Protein AF-A0A0T1XHP9-F1 (afdb_monomer_lite)

Radius of gyration: 28.62 Å; chains: 1; bounding box: 77×64×68 Å

pLDDT: mean 76.21, std 18.36, range [42.06, 98.25]

Structure (mmCIF, N/CA/C/O backbone):
data_AF-A0A0T1XHP9-F1
#
_entry.id   AF-A0A0T1XHP9-F1
#
loop_
_atom_site.group_PDB
_atom_site.id
_atom_site.type_symbol
_atom_site.label_atom_id
_atom_site.label_alt_id
_atom_site.label_comp_id
_atom_site.label_asym_id
_atom_site.label_entity_id
_atom_site.label_seq_id
_atom_site.pdbx_PDB_ins_code
_atom_site.Cartn_x
_atom_site.Cartn_y
_atom_site.Cartn_z
_atom_site.occupancy
_atom_site.B_iso_or_equiv
_atom_site.auth_seq_id
_atom_site.auth_comp_id
_atom_site.auth_asym_id
_atom_site.auth_atom_id
_atom_site.pdbx_PDB_model_num
ATOM 1 N N . MET A 1 1 ? 24.429 -20.776 4.804 1.00 56.28 1 MET A N 1
ATOM 2 C CA . MET A 1 1 ? 24.849 -21.127 6.187 1.00 56.28 1 MET A CA 1
ATOM 3 C C . MET A 1 1 ? 25.868 -20.168 6.824 1.00 56.28 1 MET A C 1
ATOM 5 O O . MET A 1 1 ? 25.849 -20.049 8.040 1.00 56.28 1 MET A O 1
ATOM 9 N N . ARG A 1 2 ? 26.731 -19.456 6.075 1.00 61.56 2 ARG A N 1
ATOM 10 C CA . ARG A 1 2 ? 27.736 -18.538 6.668 1.00 61.56 2 ARG A CA 1
ATOM 11 C C . ARG A 1 2 ? 27.140 -17.279 7.327 1.00 61.56 2 ARG A C 1
ATOM 13 O O . ARG A 1 2 ? 27.641 -16.852 8.357 1.00 61.56 2 ARG A O 1
ATOM 20 N N . HIS A 1 3 ? 26.020 -16.767 6.814 1.00 61.28 3 HIS A N 1
ATOM 21 C CA . HIS A 1 3 ? 25.326 -15.608 7.394 1.00 61.28 3 HIS A CA 1
ATOM 22 C C . HIS A 1 3 ? 24.783 -15.863 8.810 1.00 61.28 3 HIS A C 1
ATOM 24 O O . HIS A 1 3 ? 24.929 -15.013 9.677 1.00 61.28 3 HIS A O 1
ATOM 30 N N . ALA A 1 4 ? 24.219 -17.046 9.083 1.00 65.19 4 ALA A N 1
ATOM 31 C CA . ALA A 1 4 ? 23.605 -17.338 10.383 1.00 65.19 4 ALA A CA 1
ATOM 32 C C . ALA A 1 4 ? 24.609 -17.258 11.550 1.00 65.19 4 ALA A C 1
ATOM 34 O O . ALA A 1 4 ? 24.270 -16.771 12.622 1.00 65.19 4 ALA A O 1
ATOM 35 N N . ARG A 1 5 ? 25.862 -17.672 11.318 1.00 77.69 5 ARG A N 1
ATOM 36 C CA . ARG A 1 5 ? 26.930 -17.648 12.332 1.00 77.69 5 ARG A CA 1
ATOM 37 C C . ARG A 1 5 ? 27.449 -16.242 12.635 1.00 77.69 5 ARG A C 1
ATOM 39 O O . ARG A 1 5 ? 27.854 -15.973 13.762 1.00 77.69 5 ARG A O 1
ATOM 46 N N . PHE A 1 6 ? 27.424 -15.353 11.644 1.00 79.19 6 PHE A N 1
ATOM 47 C CA . PHE A 1 6 ? 27.842 -13.964 11.819 1.00 79.19 6 PHE A CA 1
ATOM 48 C C . PHE A 1 6 ? 26.888 -13.224 12.766 1.00 79.19 6 PHE A C 1
ATOM 50 O O . PHE A 1 6 ? 27.321 -12.594 13.726 1.00 79.19 6 PHE A O 1
ATOM 57 N N . TRP A 1 7 ? 25.581 -13.400 12.573 1.00 79.69 7 TRP A N 1
ATOM 58 C CA . TRP A 1 7 ? 24.567 -12.736 13.393 1.00 79.69 7 TRP A CA 1
ATOM 59 C C . TRP A 1 7 ? 24.532 -13.233 14.837 1.00 79.69 7 TRP A C 1
ATOM 61 O O . TRP A 1 7 ? 24.416 -12.416 15.746 1.00 79.69 7 TRP A O 1
ATOM 71 N N . THR A 1 8 ? 24.732 -14.535 15.072 1.00 83.06 8 THR A N 1
ATOM 72 C CA . THR A 1 8 ? 24.831 -15.067 16.442 1.00 83.06 8 THR A CA 1
ATOM 73 C C . THR A 1 8 ? 26.016 -14.482 17.211 1.00 83.06 8 THR A C 1
ATOM 75 O O . THR A 1 8 ? 25.905 -14.228 18.410 1.00 83.06 8 THR A O 1
ATOM 78 N N . ALA A 1 9 ? 27.138 -14.227 16.528 1.00 85.81 9 ALA A N 1
ATOM 79 C CA . ALA A 1 9 ? 28.302 -13.600 17.146 1.00 85.81 9 ALA A CA 1
ATOM 80 C C . ALA A 1 9 ? 28.002 -12.143 17.534 1.00 85.81 9 ALA A C 1
ATOM 82 O O . ALA A 1 9 ? 28.262 -11.753 18.668 1.00 85.81 9 ALA A O 1
ATOM 83 N N . VAL A 1 10 ? 27.362 -11.376 16.645 1.00 86.50 10 VAL A N 1
ATOM 84 C CA . VAL A 1 10 ? 26.976 -9.979 16.911 1.00 86.50 10 VAL A CA 1
ATOM 85 C C . VAL A 1 10 ? 26.008 -9.877 18.095 1.00 86.50 10 VAL A C 1
ATOM 87 O O . VAL A 1 10 ? 26.209 -9.049 18.984 1.00 86.50 10 VAL A O 1
ATOM 90 N N . THR A 1 11 ? 24.999 -10.752 18.172 1.00 83.94 11 THR A N 1
ATOM 91 C CA . THR A 1 11 ? 24.054 -10.758 19.301 1.00 83.94 11 THR A CA 1
ATOM 92 C C . THR A 1 11 ? 24.725 -11.113 20.627 1.00 83.94 11 THR A C 1
ATOM 94 O O . THR A 1 11 ? 24.415 -10.503 21.648 1.00 83.94 11 THR A O 1
ATOM 97 N N . LEU A 1 12 ? 25.675 -12.057 20.622 1.00 87.69 12 LEU A N 1
ATOM 98 C CA . LEU A 1 12 ? 26.425 -12.434 21.824 1.00 87.69 12 LEU A CA 1
ATOM 99 C C . LEU A 1 12 ? 27.378 -11.321 22.275 1.00 87.69 12 LEU A C 1
ATOM 101 O O . LEU A 1 12 ? 27.483 -11.068 23.472 1.00 87.69 12 LEU A O 1
ATOM 105 N N . SER A 1 13 ? 28.021 -10.611 21.343 1.00 85.06 13 SER A N 1
ATOM 106 C CA . SER A 1 13 ? 28.864 -9.453 21.661 1.00 85.06 13 SER A CA 1
ATOM 107 C C . SER A 1 13 ? 28.064 -8.308 22.283 1.00 85.06 13 SER A C 1
ATOM 109 O O . SER A 1 13 ? 28.512 -7.722 23.267 1.00 85.06 13 SER A O 1
ATOM 111 N N . LEU A 1 14 ? 26.863 -8.020 21.769 1.00 79.31 14 LEU A N 1
ATOM 112 C CA . LEU A 1 14 ? 25.971 -7.005 22.342 1.00 79.31 14 LEU A CA 1
ATOM 113 C C . LEU A 1 14 ? 25.465 -7.406 23.736 1.00 79.31 14 LEU A C 1
ATOM 115 O O . LEU A 1 14 ? 25.428 -6.573 24.642 1.00 79.31 14 LEU A O 1
ATOM 119 N N . LEU A 1 15 ? 25.141 -8.687 23.941 1.00 81.44 15 LEU A N 1
ATOM 120 C CA . LEU A 1 15 ? 24.738 -9.206 25.250 1.00 81.44 15 LEU A CA 1
ATOM 121 C C . LEU A 1 15 ? 25.890 -9.149 26.270 1.00 81.44 15 LEU A C 1
ATOM 123 O O . LEU A 1 15 ? 25.679 -8.765 27.420 1.00 81.44 15 LEU A O 1
ATOM 127 N N . ALA A 1 16 ? 27.117 -9.461 25.844 1.00 84.06 16 ALA A N 1
ATOM 128 C CA . ALA A 1 16 ? 28.313 -9.353 26.677 1.00 84.06 16 ALA A CA 1
ATOM 129 C C . ALA A 1 16 ? 28.652 -7.894 27.033 1.00 84.06 16 ALA A C 1
ATOM 131 O O . ALA A 1 16 ? 29.099 -7.626 28.148 1.00 84.06 16 ALA A O 1
ATOM 132 N N . LEU A 1 17 ? 28.403 -6.943 26.124 1.00 77.44 17 LEU A N 1
ATOM 133 C CA . LEU A 1 17 ? 28.532 -5.510 26.411 1.00 77.44 17 LEU A CA 1
ATOM 134 C C . LEU A 1 17 ? 27.514 -5.047 27.463 1.00 77.44 17 LEU A C 1
ATOM 136 O O . LEU A 1 17 ? 27.872 -4.279 28.354 1.00 77.44 17 LEU A O 1
ATOM 140 N N . LYS A 1 18 ? 26.279 -5.566 27.417 1.00 75.94 18 LYS A N 1
ATOM 141 C CA . LYS A 1 18 ? 25.243 -5.268 28.417 1.00 75.94 18 LYS A CA 1
ATOM 142 C C . LYS A 1 18 ? 25.623 -5.760 29.818 1.00 75.94 18 LYS A C 1
ATOM 144 O O . LYS A 1 18 ? 25.396 -5.053 30.794 1.00 75.94 18 LYS A O 1
ATOM 149 N N . ALA A 1 19 ? 26.275 -6.919 29.923 1.00 81.88 19 ALA A N 1
ATOM 150 C CA . ALA A 1 19 ? 26.762 -7.446 31.201 1.00 81.88 19 ALA A CA 1
ATOM 151 C C . ALA A 1 19 ? 27.883 -6.596 31.840 1.00 81.88 19 ALA A C 1
ATOM 153 O O . ALA A 1 19 ? 28.153 -6.740 33.028 1.00 81.88 19 ALA A O 1
ATOM 154 N N . ARG A 1 20 ? 28.528 -5.700 31.077 1.00 82.50 20 ARG A N 1
ATOM 155 C CA . ARG A 1 20 ? 29.596 -4.809 31.563 1.00 82.50 20 ARG A CA 1
ATOM 156 C C . ARG A 1 20 ? 29.097 -3.452 32.078 1.00 82.50 20 ARG A C 1
ATOM 158 O O . ARG A 1 20 ? 29.918 -2.579 32.334 1.00 82.50 20 ARG A O 1
ATOM 165 N N . GLY A 1 21 ? 27.783 -3.264 32.237 1.00 75.00 21 GLY A N 1
ATOM 166 C CA . GLY A 1 21 ? 27.224 -2.063 32.875 1.00 75.00 21 GLY A CA 1
ATOM 167 C C . GLY A 1 21 ? 27.359 -0.782 32.047 1.00 75.00 21 GLY A C 1
ATOM 168 O O . GLY A 1 21 ? 27.346 0.316 32.599 1.00 75.00 21 GLY A O 1
ATOM 169 N N . VAL A 1 22 ? 27.498 -0.898 30.722 1.00 68.50 22 VAL A N 1
ATOM 170 C CA . VAL A 1 22 ? 27.504 0.258 29.817 1.00 68.50 22 VAL A CA 1
ATOM 171 C C . VAL A 1 22 ? 26.056 0.715 29.600 1.00 68.50 22 VAL A C 1
ATOM 173 O O . VAL A 1 22 ? 25.433 0.409 28.589 1.00 68.50 22 VAL A O 1
ATOM 176 N N . GLU A 1 23 ? 25.505 1.430 30.579 1.00 61.88 23 GLU A N 1
ATOM 177 C CA . GLU A 1 23 ? 24.144 2.004 30.559 1.00 61.88 23 GLU A CA 1
ATOM 178 C C . GLU A 1 23 ? 24.044 3.278 29.686 1.00 61.88 23 GLU A C 1
ATOM 180 O O . GLU A 1 23 ? 22.980 3.872 29.550 1.00 61.88 23 GLU A O 1
ATOM 185 N N . ALA A 1 24 ? 25.150 3.723 29.077 1.00 56.00 24 ALA A N 1
ATOM 186 C CA . ALA A 1 24 ? 25.253 5.052 28.467 1.00 56.00 24 ALA A CA 1
ATOM 187 C C . ALA A 1 24 ? 24.712 5.169 27.029 1.00 56.00 24 ALA A C 1
ATOM 189 O O . ALA A 1 24 ? 24.613 6.276 26.505 1.00 56.00 24 ALA A O 1
ATOM 190 N N . LEU A 1 25 ? 24.359 4.064 26.369 1.00 56.88 25 LEU A N 1
ATOM 191 C CA . LEU A 1 25 ? 23.786 4.099 25.023 1.00 56.88 25 LEU A CA 1
ATOM 192 C C . LEU A 1 25 ? 22.399 3.474 25.074 1.00 56.88 25 LEU A C 1
ATOM 194 O O . LEU A 1 25 ? 22.263 2.254 25.146 1.00 56.88 25 LEU A O 1
ATOM 198 N N . GLY A 1 26 ? 21.378 4.335 25.078 1.00 63.75 26 GLY A N 1
ATOM 199 C CA . GLY A 1 26 ? 19.975 3.942 25.124 1.00 63.75 26 GLY A CA 1
ATOM 200 C C . GLY A 1 26 ? 19.691 2.824 24.124 1.00 63.75 26 GLY A C 1
ATOM 201 O O . GLY A 1 26 ? 19.794 3.012 22.911 1.00 63.75 26 GLY A O 1
ATOM 202 N N . LEU A 1 27 ? 19.341 1.648 24.648 1.00 60.19 27 LEU A N 1
ATOM 203 C CA . LEU A 1 27 ? 18.968 0.467 23.864 1.00 60.19 27 LEU A CA 1
ATOM 204 C C . LEU A 1 27 ? 17.867 0.781 22.845 1.00 60.19 27 LEU A C 1
ATOM 206 O O . LEU A 1 27 ? 17.844 0.190 21.766 1.00 60.19 27 LEU A O 1
ATOM 210 N N . ASP A 1 28 ? 17.022 1.764 23.148 1.00 61.62 28 ASP A N 1
ATOM 211 C CA . ASP A 1 28 ? 15.967 2.260 22.269 1.00 61.62 28 ASP A CA 1
ATOM 212 C C . ASP A 1 28 ? 16.508 2.785 20.931 1.00 61.62 28 ASP A C 1
ATOM 214 O O . ASP A 1 28 ? 15.878 2.580 19.894 1.00 61.62 28 ASP A O 1
ATOM 218 N N . PHE A 1 29 ? 17.708 3.379 20.906 1.00 64.94 29 PHE A N 1
ATOM 219 C CA . PHE A 1 29 ? 18.332 3.845 19.665 1.00 64.94 29 PHE A CA 1
ATOM 220 C C . PHE A 1 29 ? 18.789 2.676 18.786 1.00 64.94 29 PHE A C 1
ATOM 222 O O . PHE A 1 29 ? 18.613 2.712 17.572 1.00 64.94 29 PHE A O 1
ATOM 229 N N . VAL A 1 30 ? 19.321 1.606 19.385 1.00 66.19 30 VAL A N 1
ATOM 230 C CA . VAL A 1 30 ? 19.780 0.418 18.647 1.00 66.19 30 VAL A CA 1
ATOM 231 C C . VAL A 1 30 ? 18.593 -0.364 18.086 1.00 66.19 30 VAL A C 1
ATOM 233 O O . VAL A 1 30 ? 18.643 -0.802 16.939 1.00 66.19 30 VAL A O 1
ATOM 236 N N . PHE A 1 31 ? 17.504 -0.493 18.849 1.00 63.75 31 PHE A N 1
ATOM 237 C CA . PHE A 1 31 ? 16.271 -1.115 18.361 1.00 63.75 31 PHE A CA 1
ATOM 238 C C . PHE A 1 31 ? 15.608 -0.294 17.251 1.00 63.75 31 PHE A C 1
ATOM 240 O O . PHE A 1 31 ? 15.188 -0.871 16.250 1.00 63.75 31 PHE A O 1
ATOM 247 N N . ASN A 1 32 ? 15.569 1.035 17.379 1.00 63.22 32 ASN A N 1
ATOM 248 C CA . ASN A 1 32 ? 15.028 1.913 16.342 1.00 63.22 32 ASN A CA 1
ATOM 249 C C . ASN A 1 32 ? 15.908 1.895 15.076 1.00 63.22 32 ASN A C 1
ATOM 251 O O . ASN A 1 32 ? 15.396 1.770 13.968 1.00 63.22 32 ASN A O 1
ATOM 255 N N . LEU A 1 33 ? 17.237 1.882 15.222 1.00 67.12 33 LEU A N 1
ATOM 256 C CA . LEU A 1 33 ? 18.166 1.777 14.094 1.00 67.12 33 LEU A CA 1
ATOM 257 C C . LEU A 1 33 ? 18.070 0.415 13.383 1.00 67.12 33 LEU A C 1
ATOM 259 O O . LEU A 1 33 ? 18.045 0.374 12.156 1.00 67.12 33 LEU A O 1
ATOM 263 N N . LEU A 1 34 ? 17.952 -0.699 14.119 1.00 62.72 34 LEU A N 1
ATOM 264 C CA . LEU A 1 34 ? 17.705 -2.021 13.519 1.00 62.72 34 LEU A CA 1
ATOM 265 C C . LEU A 1 34 ? 16.340 -2.105 12.816 1.00 62.72 34 LEU A C 1
ATOM 267 O O . LEU A 1 34 ? 16.211 -2.810 11.814 1.00 62.72 34 LEU A O 1
ATOM 271 N N . PHE A 1 35 ? 15.334 -1.392 13.327 1.00 61.38 35 PHE A N 1
ATOM 272 C CA . PHE A 1 35 ? 14.002 -1.320 12.730 1.00 61.38 35 PHE A CA 1
ATOM 273 C C . PHE A 1 35 ? 14.000 -0.483 11.440 1.00 61.38 35 PHE A C 1
ATOM 275 O O . PHE A 1 35 ? 13.437 -0.913 10.434 1.00 61.38 35 PHE A O 1
ATOM 282 N N . VAL A 1 36 ? 14.701 0.657 11.429 1.00 65.56 36 VAL A N 1
ATOM 283 C CA . VAL A 1 36 ? 14.883 1.529 10.252 1.00 65.56 36 VAL A CA 1
ATOM 284 C C . VAL A 1 36 ? 15.734 0.858 9.169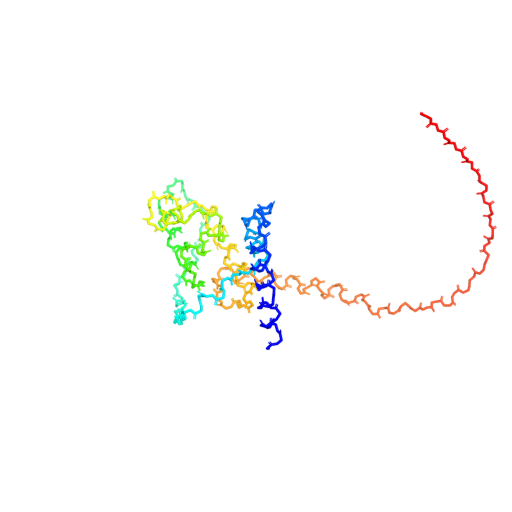 1.00 65.56 36 VAL A C 1
ATOM 286 O O . VAL A 1 36 ? 15.443 1.007 7.985 1.00 65.56 36 VAL A O 1
ATOM 289 N N . LEU A 1 37 ? 16.738 0.057 9.547 1.00 61.09 37 LEU A N 1
ATOM 290 C CA . LEU A 1 37 ? 17.587 -0.694 8.610 1.00 61.09 37 LEU A CA 1
ATOM 291 C C . LEU A 1 37 ? 16.944 -1.985 8.067 1.00 61.09 37 LEU A C 1
ATOM 293 O O . LEU A 1 37 ? 17.609 -2.754 7.374 1.00 61.09 37 LEU A O 1
ATOM 297 N N . GLY A 1 38 ? 15.656 -2.225 8.331 1.00 49.19 38 GLY A N 1
ATOM 298 C CA . GLY A 1 38 ? 14.898 -3.250 7.619 1.00 49.19 38 GLY A CA 1
ATOM 299 C C . GLY A 1 38 ? 15.211 -4.687 8.036 1.00 49.19 38 GLY A C 1
ATOM 300 O O . GLY A 1 38 ? 15.283 -5.561 7.175 1.00 49.19 38 GLY A O 1
ATOM 301 N N . TYR A 1 39 ? 15.324 -4.963 9.340 1.00 56.38 39 TYR A N 1
ATOM 302 C CA . TYR A 1 39 ? 15.221 -6.332 9.868 1.00 56.38 39 TYR A CA 1
ATOM 303 C C . TYR A 1 39 ? 13.787 -6.631 10.333 1.00 56.38 39 TYR A C 1
ATOM 305 O O . TYR A 1 39 ? 13.505 -6.588 11.534 1.00 56.38 39 TYR A O 1
ATOM 313 N N . PRO A 1 40 ? 12.839 -6.962 9.434 1.00 51.53 40 PRO A N 1
ATOM 314 C CA . PRO A 1 40 ? 11.575 -7.513 9.871 1.00 51.53 40 PRO A CA 1
ATOM 315 C C . PRO A 1 40 ? 11.844 -8.922 10.410 1.00 51.53 40 PRO A C 1
ATOM 317 O O . PRO A 1 40 ? 12.192 -9.837 9.672 1.00 51.53 40 PRO A O 1
ATOM 320 N N . SER A 1 41 ? 11.692 -9.082 11.721 1.00 48.69 41 SER A N 1
ATOM 321 C CA . SER A 1 41 ? 11.027 -10.233 12.336 1.00 48.69 41 SER A CA 1
ATOM 322 C C . SER A 1 41 ? 11.203 -11.577 11.607 1.00 48.69 41 SER A C 1
ATOM 324 O O . SER A 1 41 ? 10.348 -11.995 10.830 1.00 48.69 41 SER A O 1
ATOM 326 N N . ILE A 1 42 ? 12.254 -12.326 11.952 1.00 47.06 42 ILE A N 1
ATOM 327 C CA . ILE A 1 42 ? 12.460 -13.727 11.520 1.00 47.06 42 ILE A CA 1
ATOM 328 C C . ILE A 1 42 ? 11.422 -14.687 12.169 1.00 47.06 42 ILE A C 1
ATOM 330 O O . ILE A 1 42 ? 11.455 -15.896 11.967 1.00 47.06 42 ILE A O 1
ATOM 334 N N . LEU A 1 43 ? 10.435 -14.181 12.917 1.00 48.22 43 LEU A N 1
ATOM 335 C CA . LEU A 1 43 ? 9.467 -14.989 13.670 1.00 48.22 43 LEU A CA 1
ATOM 336 C C . LEU A 1 43 ? 8.004 -14.671 13.333 1.00 48.22 43 LEU A C 1
ATOM 338 O O . LEU A 1 43 ? 7.182 -14.500 14.227 1.00 48.22 43 LEU A O 1
ATOM 342 N N . ASN A 1 44 ? 7.645 -14.624 12.048 1.00 44.22 44 ASN A N 1
ATOM 343 C CA . ASN A 1 44 ? 6.240 -14.827 11.667 1.00 44.22 44 ASN A CA 1
ATOM 344 C C . ASN A 1 44 ? 6.063 -15.466 10.282 1.00 44.22 44 ASN A C 1
ATOM 346 O O . ASN A 1 44 ? 5.248 -15.047 9.467 1.00 44.22 44 ASN A O 1
ATOM 350 N N . LEU A 1 45 ? 6.829 -16.529 10.016 1.00 45.19 45 LEU A N 1
ATOM 351 C CA . LEU A 1 45 ? 6.616 -17.410 8.865 1.00 45.19 45 LEU A CA 1
ATOM 352 C C . LEU A 1 45 ? 5.584 -18.506 9.203 1.00 45.19 45 LEU A C 1
ATOM 354 O O . LEU A 1 45 ? 5.816 -19.693 8.985 1.00 45.19 45 LEU A O 1
ATOM 358 N N . GLN A 1 46 ? 4.441 -18.130 9.781 1.00 42.94 46 GLN A N 1
ATOM 359 C CA . GLN A 1 46 ? 3.310 -19.041 9.954 1.00 42.94 46 GLN A CA 1
ATOM 360 C C . GLN A 1 46 ? 2.369 -18.897 8.756 1.00 42.94 46 GLN A C 1
ATOM 362 O O . GLN A 1 46 ? 1.463 -18.074 8.732 1.00 42.94 46 GLN A O 1
ATOM 367 N N . LYS A 1 47 ? 2.602 -19.756 7.757 1.00 42.72 47 LYS A N 1
ATOM 368 C CA . LYS A 1 47 ? 1.546 -20.485 7.039 1.00 42.72 47 LYS A CA 1
ATOM 369 C C . LYS A 1 47 ? 0.347 -19.635 6.590 1.00 42.72 47 LYS A C 1
ATOM 371 O O . LYS A 1 47 ? -0.798 -19.976 6.885 1.00 42.72 47 LYS A O 1
ATOM 376 N N . THR A 1 48 ? 0.577 -18.587 5.802 1.00 47.00 48 THR A N 1
ATOM 377 C CA . THR A 1 48 ? -0.509 -17.993 5.016 1.00 47.00 48 THR A CA 1
ATOM 378 C C . THR A 1 48 ? -0.899 -18.997 3.930 1.00 47.00 48 THR A C 1
ATOM 380 O O . THR A 1 48 ? -0.234 -19.191 2.913 1.00 47.00 48 THR A O 1
ATOM 383 N N . ARG A 1 49 ? -1.965 -19.756 4.210 1.00 44.66 49 ARG A N 1
ATOM 384 C CA . ARG A 1 49 ? -2.649 -20.574 3.208 1.00 44.66 49 ARG A CA 1
ATOM 385 C C . ARG A 1 49 ? -2.990 -19.665 2.031 1.00 44.66 49 ARG A C 1
ATOM 387 O O . ARG A 1 49 ? -3.514 -18.579 2.245 1.00 44.66 49 ARG A O 1
ATOM 394 N N . ARG A 1 50 ? -2.693 -20.145 0.821 1.00 43.75 50 ARG A N 1
ATOM 395 C CA . ARG A 1 50 ? -3.000 -19.549 -0.486 1.00 43.75 50 ARG A CA 1
ATOM 396 C C . ARG A 1 50 ? -4.471 -19.118 -0.569 1.00 43.75 50 ARG A C 1
ATOM 398 O O . ARG A 1 50 ? -5.307 -19.847 -1.095 1.00 43.75 50 ARG A O 1
ATOM 405 N N . ALA A 1 51 ? -4.798 -17.945 -0.050 1.00 52.31 51 ALA A N 1
ATOM 406 C CA . ALA A 1 51 ? -6.009 -17.239 -0.409 1.00 52.31 51 ALA A CA 1
ATOM 407 C C . ALA A 1 51 ? -5.675 -16.519 -1.712 1.00 52.31 51 ALA A C 1
ATOM 409 O O . ALA A 1 51 ? -5.276 -15.363 -1.707 1.00 52.31 51 ALA A O 1
ATOM 410 N N . GLY A 1 52 ? -5.744 -17.246 -2.832 1.00 51.75 52 GLY A N 1
ATOM 411 C CA . GLY A 1 52 ? -5.730 -16.594 -4.133 1.00 51.75 52 GLY A CA 1
ATOM 412 C C . GLY A 1 52 ? -6.838 -15.549 -4.118 1.00 51.75 52 GLY A C 1
ATOM 413 O O . GLY A 1 52 ? -7.995 -15.916 -3.891 1.00 51.75 52 GLY A O 1
ATOM 414 N N . CYS A 1 53 ? -6.479 -14.272 -4.284 1.00 51.94 53 CYS A N 1
ATOM 415 C CA . CYS A 1 53 ? -7.436 -13.187 -4.455 1.00 51.94 53 CYS A CA 1
ATOM 416 C C . CYS A 1 53 ? -8.252 -13.501 -5.716 1.00 51.94 53 CYS A C 1
ATOM 418 O O . CYS A 1 53 ? -7.874 -13.182 -6.841 1.00 51.94 53 CYS A O 1
ATOM 420 N N . ARG A 1 54 ? -9.357 -14.238 -5.541 1.00 51.03 54 ARG A N 1
ATOM 421 C CA . ARG A 1 54 ? -10.309 -14.530 -6.607 1.00 51.03 54 ARG A CA 1
ATOM 422 C C . ARG A 1 54 ? -10.997 -13.219 -6.946 1.00 51.03 54 ARG A C 1
ATOM 424 O O . ARG A 1 54 ? -11.921 -12.820 -6.251 1.00 51.03 54 ARG A O 1
ATOM 431 N N . ARG A 1 55 ? -10.488 -12.576 -7.998 1.00 45.09 55 ARG A N 1
ATOM 432 C CA . ARG A 1 55 ? -11.174 -11.706 -8.963 1.00 45.09 55 ARG A CA 1
ATOM 433 C C . ARG A 1 55 ? -12.556 -11.227 -8.488 1.00 45.09 55 ARG A C 1
ATOM 435 O O . ARG A 1 55 ? -13.578 -11.731 -8.945 1.00 45.09 55 ARG A O 1
ATOM 442 N N . ALA A 1 56 ? -12.589 -10.251 -7.583 1.00 51.78 56 ALA A N 1
ATOM 443 C CA . ALA A 1 56 ? -13.774 -9.422 -7.425 1.00 51.78 56 ALA A CA 1
ATOM 444 C C . ALA A 1 56 ? -13.792 -8.483 -8.638 1.00 51.78 56 ALA A C 1
ATOM 446 O O . ALA A 1 56 ? -12.884 -7.675 -8.805 1.00 51.78 56 ALA A O 1
ATOM 447 N N . GLY A 1 57 ? -14.742 -8.677 -9.555 1.00 44.38 57 GLY A N 1
ATOM 448 C CA . GLY A 1 57 ? -14.861 -7.868 -10.766 1.00 44.38 57 GLY A CA 1
ATOM 449 C C . GLY A 1 57 ? -15.136 -6.410 -10.412 1.00 44.38 57 GLY A C 1
ATOM 450 O O . GLY A 1 57 ? -16.260 -6.064 -10.060 1.00 44.38 57 GLY A O 1
ATOM 451 N N . ILE A 1 58 ? -14.110 -5.566 -10.499 1.00 50.22 58 ILE A N 1
ATOM 452 C CA . ILE A 1 58 ? -14.243 -4.116 -10.387 1.00 50.22 58 ILE A CA 1
ATOM 453 C C . ILE A 1 58 ? -14.784 -3.629 -11.732 1.00 50.22 58 ILE A C 1
ATOM 455 O O . ILE A 1 58 ? -14.076 -3.612 -12.738 1.00 50.22 58 ILE A O 1
ATOM 459 N N . GLY A 1 59 ? -16.078 -3.313 -11.764 1.00 44.78 59 GLY A N 1
ATOM 460 C CA . GLY A 1 59 ? -16.739 -2.723 -12.920 1.00 44.78 59 GLY A CA 1
ATOM 461 C C . GLY A 1 59 ? -16.226 -1.306 -13.151 1.00 44.78 59 GLY A C 1
ATOM 462 O O . GLY A 1 59 ? -16.571 -0.385 -12.417 1.00 44.78 59 GLY A O 1
ATOM 463 N N . THR A 1 60 ? -15.412 -1.123 -14.184 1.00 47.16 60 THR A N 1
ATOM 464 C CA . THR A 1 60 ? -14.966 0.181 -14.676 1.00 47.16 60 THR A CA 1
ATOM 465 C C . THR A 1 60 ? -16.098 0.869 -15.441 1.00 47.16 60 THR A C 1
ATOM 467 O O . THR A 1 60 ? -16.113 0.929 -16.667 1.00 47.16 60 THR A O 1
ATOM 470 N N . THR A 1 61 ? -17.090 1.407 -14.730 1.00 47.28 61 THR A N 1
ATOM 471 C CA . THR A 1 61 ? -18.077 2.300 -15.350 1.00 47.28 61 THR A CA 1
ATOM 472 C C . THR A 1 61 ? -17.514 3.712 -15.423 1.00 47.28 61 THR A C 1
ATOM 474 O O . THR A 1 61 ? -17.511 4.452 -14.439 1.00 47.28 61 THR A O 1
ATOM 477 N N . GLY A 1 62 ? -17.043 4.086 -16.612 1.00 52.31 62 GLY A N 1
ATOM 478 C CA . GLY A 1 62 ? -16.759 5.470 -16.959 1.00 52.31 62 GLY A CA 1
ATOM 479 C C . GLY A 1 62 ? -18.031 6.319 -16.917 1.00 52.31 62 GLY A C 1
ATOM 480 O O . GLY A 1 62 ? -19.027 5.995 -17.563 1.00 52.31 62 GLY A O 1
ATOM 481 N N . ARG A 1 63 ? -17.993 7.424 -16.168 1.00 42.06 63 ARG A N 1
ATOM 482 C CA . ARG A 1 63 ? -18.892 8.569 -16.358 1.00 42.06 63 ARG A CA 1
ATOM 483 C C . ARG A 1 63 ? -18.297 9.815 -15.705 1.00 42.06 63 ARG A C 1
ATOM 485 O O . ARG A 1 63 ? -18.328 9.969 -14.487 1.00 42.06 63 ARG A O 1
ATOM 492 N N . LEU A 1 64 ? -17.737 10.687 -16.541 1.00 48.34 64 LEU A N 1
ATOM 493 C CA . LEU A 1 64 ? -17.404 12.065 -16.193 1.00 48.34 64 LEU A CA 1
ATOM 494 C C . LEU A 1 64 ? -18.713 12.860 -16.161 1.00 48.34 64 LEU A C 1
ATOM 496 O O . LEU A 1 64 ? -19.282 13.166 -17.205 1.00 48.34 64 LEU A O 1
ATOM 500 N N . GLY A 1 65 ? -19.213 13.134 -14.963 1.00 57.09 65 GLY A N 1
ATOM 501 C CA . GLY A 1 65 ? -20.382 13.980 -14.741 1.00 57.09 65 GLY A CA 1
ATOM 502 C C . GLY A 1 65 ? -21.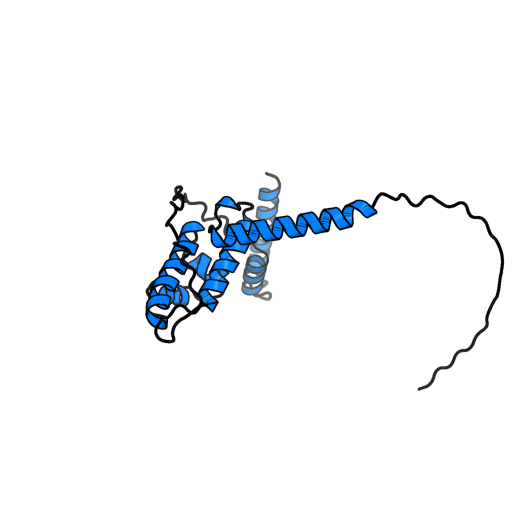187 13.519 -13.530 1.00 57.09 65 GLY A C 1
ATOM 503 O O . GLY A 1 65 ? -21.540 12.344 -13.455 1.00 57.09 65 GLY A O 1
ATOM 504 N N . GLN A 1 66 ? -21.495 14.465 -12.635 1.00 50.44 66 GLN A N 1
ATOM 505 C CA . GLN A 1 66 ? -22.384 14.367 -11.463 1.00 50.44 66 GLN A CA 1
ATOM 506 C C . GLN A 1 66 ? -21.807 13.683 -10.205 1.00 50.44 66 GLN A C 1
ATOM 508 O O . GLN A 1 66 ? -21.187 12.624 -10.285 1.00 50.44 66 GLN A O 1
ATOM 513 N N . ASP A 1 67 ? -22.011 14.121 -8.961 1.00 48.56 67 ASP A N 1
ATOM 514 C CA . ASP A 1 67 ? -22.614 15.309 -8.338 1.00 48.56 67 ASP A CA 1
ATOM 515 C C . ASP A 1 67 ? -22.279 15.214 -6.827 1.00 48.56 67 ASP A C 1
ATOM 517 O O . ASP A 1 67 ? -21.965 14.131 -6.319 1.00 48.56 67 ASP A O 1
ATOM 521 N N . PHE A 1 68 ? -22.355 16.333 -6.105 1.00 53.56 68 PHE A N 1
ATOM 522 C CA . PHE A 1 68 ? -21.916 16.573 -4.716 1.00 53.56 68 PHE A CA 1
ATOM 523 C C . PHE A 1 68 ? -22.633 15.772 -3.593 1.00 53.56 68 PHE A C 1
ATOM 525 O O . PHE A 1 68 ? -22.555 16.141 -2.426 1.00 53.56 68 PHE A O 1
ATOM 532 N N . GLY A 1 69 ? -23.281 14.643 -3.906 1.00 51.62 69 GLY A N 1
ATOM 533 C CA . GLY A 1 69 ? -23.952 13.744 -2.947 1.00 51.62 69 GLY A CA 1
ATOM 534 C C . GLY A 1 69 ? -23.271 12.383 -2.715 1.00 51.62 69 GLY A C 1
ATOM 535 O O . GLY A 1 69 ? -23.828 11.531 -2.032 1.00 51.62 69 GLY A O 1
ATOM 536 N N . LYS A 1 70 ? -22.081 12.135 -3.286 1.00 54.00 70 LYS A N 1
ATOM 537 C CA . LYS A 1 70 ? -21.416 10.807 -3.306 1.00 54.00 70 LYS A CA 1
ATOM 538 C C . LYS A 1 70 ? -20.549 10.456 -2.083 1.00 54.00 70 LYS A C 1
ATOM 540 O O . LYS A 1 70 ? -19.948 9.383 -2.062 1.00 54.00 70 LYS A O 1
ATOM 545 N N . GLN A 1 71 ? -20.447 11.325 -1.075 1.00 57.56 71 GLN A N 1
ATOM 546 C CA . GLN A 1 71 ? -19.460 11.136 -0.000 1.00 57.56 71 GLN A CA 1
ATOM 547 C C . GLN A 1 71 ? -19.743 9.926 0.908 1.00 57.56 71 GLN A C 1
ATOM 549 O O . GLN A 1 71 ? -18.798 9.246 1.306 1.00 57.56 71 GLN A O 1
ATOM 554 N N . GLU A 1 72 ? -21.006 9.596 1.196 1.00 57.47 72 GLU A N 1
ATOM 555 C CA . GLU A 1 72 ? -21.305 8.456 2.078 1.00 57.47 72 GLU A CA 1
ATOM 556 C C . GLU A 1 72 ? -21.142 7.093 1.393 1.00 57.47 72 GLU A C 1
ATOM 558 O O . GLU A 1 72 ? -20.593 6.172 2.000 1.00 57.47 72 GLU A O 1
ATOM 563 N N . LEU A 1 73 ? -21.536 6.967 0.119 1.00 58.50 73 LEU A N 1
ATOM 564 C CA . LEU A 1 73 ? -21.347 5.720 -0.634 1.00 58.50 73 LEU A CA 1
ATOM 565 C C . LEU A 1 73 ? -19.850 5.423 -0.838 1.00 58.50 73 LEU A C 1
ATOM 567 O O . LEU A 1 73 ? -19.412 4.295 -0.634 1.00 58.50 73 LEU A O 1
ATOM 571 N N . SER A 1 74 ? -19.059 6.466 -1.124 1.00 65.62 74 SER A N 1
ATOM 572 C CA . SER A 1 74 ? -17.597 6.379 -1.247 1.00 65.62 74 SER A CA 1
ATOM 573 C C . SER A 1 74 ? -16.929 5.852 0.033 1.00 65.62 74 SER A C 1
ATOM 575 O O . SER A 1 74 ? -16.053 4.990 -0.015 1.00 65.62 74 SER A O 1
ATOM 577 N N . SER A 1 75 ? -17.380 6.285 1.217 1.00 64.38 75 SER A N 1
ATOM 578 C CA . SER A 1 75 ? -16.728 5.896 2.475 1.00 64.38 75 SER A CA 1
ATOM 579 C C . SER A 1 75 ? -16.873 4.405 2.816 1.00 64.38 75 SER A C 1
ATOM 581 O O . SER A 1 75 ? -15.979 3.839 3.455 1.00 64.38 75 SER A O 1
ATOM 583 N N . MET A 1 76 ? -17.989 3.768 2.446 1.00 63.41 76 MET A N 1
ATOM 584 C CA . MET A 1 76 ? -18.203 2.329 2.666 1.00 63.41 76 MET A CA 1
ATOM 585 C C . MET A 1 76 ? -17.285 1.490 1.772 1.00 63.41 76 MET A C 1
ATOM 587 O O . MET A 1 76 ? -16.706 0.503 2.244 1.00 63.41 76 MET A O 1
ATOM 591 N N . ASP A 1 77 ? -17.108 1.925 0.525 1.00 85.12 77 ASP A N 1
ATOM 592 C CA . ASP A 1 77 ? -16.231 1.282 -0.451 1.00 85.12 77 ASP A CA 1
ATOM 593 C C . ASP A 1 77 ? -14.755 1.438 -0.062 1.00 85.12 77 ASP A C 1
ATOM 595 O O . ASP A 1 77 ? -14.024 0.447 -0.034 1.00 85.12 77 ASP A O 1
ATOM 599 N N . ASN A 1 78 ? -14.344 2.624 0.403 1.00 92.81 78 ASN A N 1
ATOM 600 C CA . ASN A 1 78 ? -12.969 2.892 0.834 1.00 92.81 78 ASN A CA 1
ATOM 601 C C . ASN A 1 78 ? -12.503 1.973 1.975 1.00 92.81 78 ASN A C 1
ATOM 603 O O . ASN A 1 78 ? -11.378 1.473 1.987 1.00 92.81 78 ASN A O 1
ATOM 607 N N . ARG A 1 79 ? -13.366 1.714 2.964 1.00 94.69 79 ARG A N 1
ATOM 608 C CA . ARG A 1 79 ? -13.035 0.800 4.070 1.00 94.69 79 ARG A CA 1
ATOM 609 C C . ARG A 1 79 ? -12.847 -0.632 3.581 1.00 94.69 79 ARG A C 1
ATOM 611 O O . ARG A 1 79 ? -11.942 -1.328 4.045 1.00 94.69 79 ARG A O 1
ATOM 618 N N . ARG A 1 80 ? -13.722 -1.088 2.682 1.00 94.31 80 ARG A N 1
ATOM 619 C CA . ARG A 1 80 ? -13.633 -2.432 2.107 1.00 94.31 80 ARG A CA 1
ATOM 620 C C . ARG A 1 80 ? -12.350 -2.574 1.297 1.00 94.31 80 ARG A C 1
ATOM 622 O O . ARG A 1 80 ? -11.624 -3.538 1.505 1.00 94.31 80 ARG A O 1
ATOM 629 N N . GLU A 1 81 ? -12.032 -1.572 0.486 1.00 93.94 81 GLU A N 1
ATOM 630 C CA . GLU A 1 81 ? -10.801 -1.529 -0.294 1.00 93.94 81 GLU A CA 1
ATOM 631 C C . GLU A 1 81 ? -9.551 -1.599 0.597 1.00 93.94 81 GLU A C 1
ATOM 633 O O . GLU A 1 81 ? -8.665 -2.417 0.354 1.00 93.94 81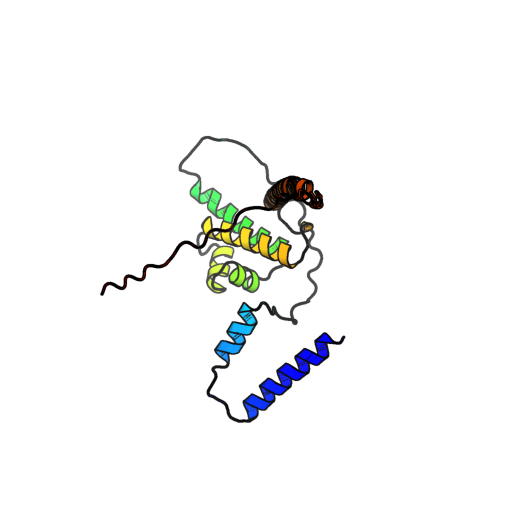 GLU A O 1
ATOM 638 N N . LEU A 1 82 ? -9.499 -0.822 1.686 1.00 96.06 82 LEU A N 1
ATOM 639 C CA . LEU A 1 82 ? -8.377 -0.850 2.631 1.00 96.06 82 LEU A CA 1
ATOM 640 C C . LEU A 1 82 ? -8.147 -2.254 3.219 1.00 96.06 82 LEU A C 1
ATOM 642 O O . LEU A 1 82 ? -7.006 -2.711 3.341 1.00 96.06 82 LEU A O 1
ATOM 646 N N . LYS A 1 83 ? -9.238 -2.942 3.571 1.00 96.12 83 LYS A N 1
ATOM 647 C CA . LYS A 1 83 ? -9.205 -4.304 4.113 1.00 96.12 83 LYS A CA 1
ATOM 648 C C . LYS A 1 83 ? -8.809 -5.330 3.049 1.00 96.12 83 LYS A C 1
ATOM 650 O O . LYS A 1 83 ? -8.037 -6.244 3.343 1.00 96.12 83 LYS A O 1
ATOM 655 N N . ASP A 1 84 ? -9.312 -5.182 1.828 1.00 93.94 84 ASP A N 1
ATOM 656 C CA . ASP A 1 84 ? -9.012 -6.065 0.700 1.00 93.94 84 ASP A CA 1
ATOM 657 C C . ASP A 1 84 ? -7.536 -5.954 0.291 1.00 93.94 84 ASP A C 1
ATOM 659 O O . ASP A 1 84 ? -6.874 -6.981 0.136 1.00 93.94 84 ASP A O 1
ATOM 663 N N . LEU A 1 85 ? -6.977 -4.737 0.259 1.00 94.38 85 LEU A N 1
ATOM 664 C CA . LEU A 1 85 ? -5.543 -4.500 0.063 1.00 94.38 85 LEU A CA 1
ATOM 665 C C . LEU A 1 85 ? -4.706 -5.240 1.109 1.00 94.38 85 LEU A C 1
ATOM 667 O O . LEU A 1 85 ? -3.785 -5.978 0.762 1.00 94.38 85 LEU A O 1
ATOM 671 N N . ARG A 1 86 ? -5.047 -5.104 2.397 1.00 96.00 86 ARG A N 1
ATOM 672 C CA . ARG A 1 86 ? -4.326 -5.807 3.466 1.00 96.00 86 ARG A CA 1
ATOM 673 C C . ARG A 1 86 ? -4.402 -7.327 3.302 1.00 96.00 86 ARG A C 1
ATOM 675 O O . ARG A 1 86 ? -3.397 -8.015 3.488 1.00 96.00 86 ARG A O 1
ATOM 682 N N . ASN A 1 87 ? -5.584 -7.849 2.978 1.00 94.62 87 ASN A N 1
ATOM 683 C CA . ASN A 1 87 ? -5.800 -9.284 2.825 1.00 94.62 87 ASN A CA 1
ATOM 684 C C . ASN A 1 87 ? -5.058 -9.857 1.612 1.00 94.62 87 ASN A C 1
ATOM 686 O O . ASN A 1 87 ? -4.468 -10.927 1.747 1.00 94.62 87 ASN A O 1
ATOM 690 N N . CYS A 1 88 ? -5.034 -9.159 0.470 1.00 89.88 88 CYS A N 1
ATOM 691 C CA . CYS A 1 88 ? -4.289 -9.625 -0.704 1.00 89.88 88 CYS A CA 1
ATOM 692 C C . CYS A 1 88 ? -2.778 -9.671 -0.450 1.00 89.88 88 CYS A C 1
ATOM 694 O O . CYS A 1 88 ? -2.117 -10.592 -0.915 1.00 89.88 88 CYS A O 1
ATOM 696 N N . LEU A 1 89 ? -2.242 -8.766 0.373 1.00 91.31 89 LEU A N 1
ATOM 697 C CA . LEU A 1 89 ? -0.833 -8.804 0.780 1.00 91.31 89 LEU A CA 1
ATOM 698 C C . LEU A 1 89 ? -0.539 -9.844 1.877 1.00 91.31 89 LEU A C 1
ATOM 700 O O . LEU A 1 89 ? 0.616 -10.049 2.241 1.00 91.31 89 LEU A O 1
ATOM 704 N N . GLY A 1 90 ? -1.568 -10.464 2.465 1.00 93.19 90 GLY A N 1
ATOM 705 C CA . GLY A 1 90 ? -1.408 -11.381 3.595 1.00 93.19 90 GLY A CA 1
ATOM 706 C C . GLY A 1 90 ? -0.834 -10.716 4.852 1.00 93.19 90 GLY A C 1
ATOM 707 O O . GLY A 1 90 ? -0.212 -11.391 5.673 1.00 93.19 90 GLY A O 1
ATOM 708 N N . LEU A 1 91 ? -1.017 -9.401 5.008 1.00 95.19 91 LEU A N 1
ATOM 709 C CA . LEU A 1 91 ? -0.479 -8.641 6.134 1.00 95.19 91 LEU A CA 1
ATOM 710 C C . LEU A 1 91 ? -1.423 -8.661 7.343 1.00 95.19 91 LEU A C 1
ATOM 712 O O . LEU A 1 91 ? -2.654 -8.627 7.224 1.00 95.19 91 LEU A O 1
ATOM 716 N N . THR A 1 92 ? -0.835 -8.652 8.540 1.00 97.50 92 THR A N 1
ATOM 717 C CA . THR A 1 92 ? -1.573 -8.381 9.779 1.00 97.50 92 THR A CA 1
ATOM 718 C C . THR A 1 92 ? -1.965 -6.902 9.853 1.00 97.50 92 THR A C 1
ATOM 720 O O . THR A 1 92 ? -1.358 -6.051 9.197 1.00 97.50 92 THR A O 1
ATOM 723 N N . GLN A 1 93 ? -2.962 -6.570 10.679 1.00 98.06 93 GLN A N 1
ATOM 724 C CA . GLN A 1 93 ? -3.363 -5.175 10.917 1.00 98.06 93 GLN A CA 1
ATOM 725 C C . GLN A 1 93 ? -2.191 -4.330 11.437 1.00 98.06 93 GLN A C 1
ATOM 727 O O . GLN A 1 93 ? -1.964 -3.230 10.945 1.00 98.06 93 GLN A O 1
ATOM 732 N N . SER A 1 94 ? -1.386 -4.874 12.357 1.00 98.12 94 SER A N 1
ATOM 733 C CA . SER A 1 94 ? -0.197 -4.199 12.894 1.00 98.12 94 SER A CA 1
ATOM 734 C C . SER A 1 94 ? 0.872 -3.922 11.839 1.00 98.12 94 SER A C 1
ATOM 736 O O . SER A 1 94 ? 1.430 -2.827 11.808 1.00 98.12 94 SER A O 1
ATOM 738 N N . ALA A 1 95 ? 1.137 -4.880 10.947 1.00 97.38 95 ALA A N 1
ATOM 739 C CA . ALA A 1 95 ? 2.118 -4.709 9.882 1.00 97.38 95 ALA A CA 1
ATOM 740 C C . ALA A 1 95 ? 1.657 -3.671 8.850 1.00 97.38 95 ALA A C 1
ATOM 742 O O . ALA A 1 95 ? 2.457 -2.855 8.395 1.00 97.38 95 ALA A O 1
ATOM 743 N N . MET A 1 96 ? 0.367 -3.682 8.501 1.00 97.88 96 MET A N 1
ATOM 744 C CA . MET A 1 96 ? -0.204 -2.698 7.586 1.00 97.88 96 MET A CA 1
ATOM 745 C C . MET A 1 96 ? -0.196 -1.296 8.203 1.00 97.88 96 MET A C 1
ATOM 747 O O . MET A 1 96 ? 0.278 -0.367 7.556 1.00 97.88 96 MET A O 1
ATOM 751 N N . ALA A 1 97 ? -0.622 -1.158 9.464 1.00 98.25 97 ALA A N 1
ATOM 752 C CA . ALA A 1 97 ? -0.606 0.105 10.205 1.00 98.25 97 ALA A CA 1
ATOM 753 C C . ALA A 1 97 ? 0.797 0.732 10.237 1.00 98.25 97 ALA A C 1
ATOM 755 O O . ALA A 1 97 ? 0.956 1.906 9.904 1.00 98.25 97 ALA A O 1
ATOM 756 N N . ALA A 1 98 ? 1.825 -0.072 10.532 1.00 97.62 98 ALA A N 1
ATOM 757 C CA . ALA A 1 98 ? 3.214 0.381 10.525 1.00 97.62 98 ALA A CA 1
ATOM 758 C C . ALA A 1 98 ? 3.668 0.875 9.140 1.00 97.62 98 ALA A C 1
ATOM 760 O O . ALA A 1 98 ? 4.351 1.892 9.045 1.00 97.62 98 ALA A O 1
ATOM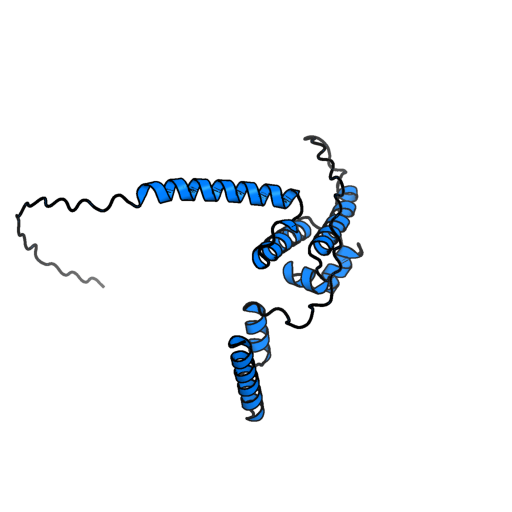 761 N N . LYS A 1 99 ? 3.267 0.195 8.057 1.00 97.12 99 LYS A N 1
ATOM 762 C CA . LYS A 1 99 ? 3.637 0.582 6.686 1.00 97.12 99 LYS A CA 1
ATOM 763 C C . LYS A 1 99 ? 2.995 1.887 6.221 1.00 97.12 99 LYS A C 1
ATOM 765 O O . LYS A 1 99 ? 3.615 2.606 5.447 1.00 97.12 99 LYS A O 1
ATOM 770 N N . ILE A 1 100 ? 1.773 2.177 6.664 1.00 97.50 100 ILE A N 1
ATOM 771 C CA . ILE A 1 100 ? 1.051 3.406 6.292 1.00 97.50 100 ILE A CA 1
ATOM 772 C C . ILE A 1 100 ? 1.268 4.556 7.288 1.00 97.50 100 ILE A C 1
ATOM 774 O O . ILE A 1 100 ? 0.714 5.633 7.095 1.00 97.50 100 ILE A O 1
ATOM 778 N N . GLY A 1 101 ? 2.045 4.335 8.354 1.00 97.38 101 GLY A N 1
ATOM 779 C CA . GLY A 1 101 ? 2.351 5.358 9.356 1.00 97.38 101 GLY A CA 1
ATOM 780 C C . GLY A 1 101 ? 1.205 5.665 10.324 1.00 97.38 101 GLY A C 1
ATOM 781 O O . GLY A 1 101 ? 1.092 6.795 10.793 1.00 97.38 10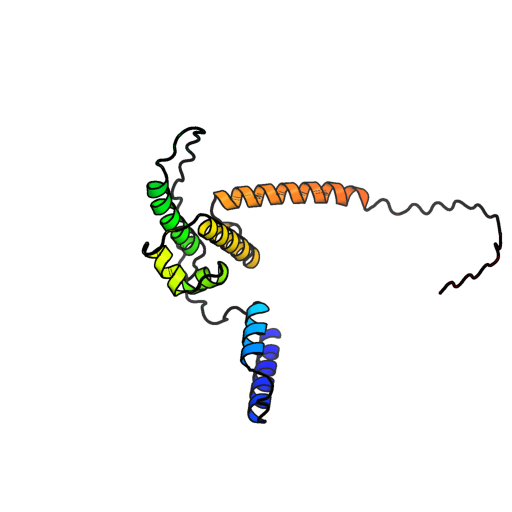1 GLY A O 1
ATOM 782 N N . LEU A 1 102 ? 0.348 4.686 10.631 1.00 97.81 102 LEU A N 1
ATOM 783 C CA . LEU A 1 102 ? -0.724 4.824 11.622 1.00 97.81 102 LEU A CA 1
ATOM 784 C C . LEU A 1 102 ? -0.430 4.012 12.887 1.00 97.81 102 LEU A C 1
ATOM 786 O O . LEU A 1 102 ? 0.230 2.973 12.852 1.00 97.81 102 LEU A O 1
ATOM 790 N N . SER A 1 103 ? -0.978 4.457 14.019 1.00 98.19 103 SER A N 1
ATOM 791 C CA . SER A 1 103 ? -1.028 3.618 15.217 1.00 98.19 103 SER A CA 1
ATOM 792 C C . SER A 1 103 ? -1.932 2.404 14.970 1.00 98.19 103 SER A C 1
ATOM 794 O O . SER A 1 103 ? -2.905 2.492 14.217 1.00 98.19 103 SER A O 1
ATOM 796 N N . LEU A 1 104 ? -1.644 1.270 15.626 1.00 98.25 104 LEU A N 1
ATOM 797 C CA . LEU A 1 104 ? -2.470 0.059 15.507 1.00 98.25 104 LEU A CA 1
ATOM 798 C C . LEU A 1 104 ? -3.944 0.361 15.812 1.00 98.25 104 LEU A C 1
ATOM 800 O O . LEU A 1 104 ? -4.818 0.037 15.015 1.00 98.25 104 LEU A O 1
ATOM 804 N N . ARG A 1 105 ? -4.200 1.072 16.916 1.00 98.25 105 ARG A N 1
ATOM 805 C CA . ARG A 1 105 ? -5.550 1.484 17.315 1.00 98.25 105 ARG A CA 1
ATOM 806 C C . ARG A 1 105 ? -6.231 2.356 16.257 1.00 98.25 105 ARG A C 1
ATOM 808 O O . ARG A 1 105 ? -7.401 2.139 15.957 1.00 98.25 105 ARG A O 1
ATOM 815 N N . GLY A 1 106 ? -5.506 3.311 15.671 1.00 98.25 106 GLY A N 1
ATOM 816 C CA . GLY A 1 106 ? -6.046 4.163 14.611 1.00 98.25 106 GLY A CA 1
ATOM 817 C C . GLY A 1 106 ? -6.437 3.356 13.374 1.00 98.25 106 GLY A C 1
ATOM 818 O O . GLY A 1 106 ? -7.508 3.560 12.811 1.00 98.25 106 GLY A O 1
ATOM 819 N N . TYR A 1 107 ? -5.618 2.378 12.990 1.00 98.25 107 TYR A N 1
ATOM 820 C CA . TYR A 1 107 ? -5.941 1.482 11.882 1.00 98.25 107 TYR A CA 1
ATOM 821 C C . TYR A 1 107 ? -7.152 0.582 12.174 1.00 98.25 107 TYR A C 1
ATOM 823 O O . TYR A 1 107 ? -8.028 0.427 11.324 1.00 98.25 107 TYR A O 1
ATOM 831 N N . GLU A 1 108 ? -7.247 0.027 13.384 1.00 98.12 108 GLU A N 1
ATOM 832 C CA . GLU A 1 108 ? -8.399 -0.774 13.815 1.00 98.12 108 GLU A CA 1
ATOM 833 C C . GLU A 1 108 ? -9.705 0.030 13.795 1.00 98.12 108 GLU A C 1
ATOM 835 O O . GLU A 1 108 ? -10.746 -0.494 13.407 1.00 98.12 108 GLU A O 1
ATOM 840 N N . GLU A 1 109 ? -9.673 1.305 14.190 1.00 98.12 109 GLU A N 1
ATOM 841 C CA . GLU A 1 109 ? -10.835 2.196 14.122 1.00 98.12 109 GLU A CA 1
ATOM 842 C C . GLU A 1 109 ? -11.278 2.470 12.677 1.00 98.12 109 GLU A C 1
ATOM 844 O O . GLU A 1 109 ? -12.484 2.504 12.414 1.00 98.12 109 GLU A O 1
ATOM 849 N N . LEU A 1 110 ? -10.331 2.594 11.740 1.00 97.44 110 LEU A N 1
ATOM 850 C CA . LEU A 1 110 ? -10.622 2.713 10.308 1.00 97.44 110 LEU A CA 1
ATOM 851 C C . LEU A 1 110 ? -11.264 1.431 9.753 1.00 97.44 110 LEU A C 1
ATOM 853 O O . LEU A 1 110 ? -12.315 1.499 9.116 1.00 97.44 110 LEU A O 1
ATOM 857 N N . GLU A 1 111 ? -10.693 0.252 10.031 1.00 96.31 111 GLU A N 1
ATOM 858 C CA . GLU A 1 111 ? -11.262 -1.027 9.572 1.00 96.31 111 GLU A CA 1
ATOM 859 C C . GLU A 1 111 ? -12.613 -1.350 10.227 1.00 96.31 111 GLU A C 1
ATOM 861 O O . GLU A 1 111 ? -13.483 -1.940 9.583 1.00 96.31 111 GLU A O 1
ATOM 866 N N . ALA A 1 112 ? -12.813 -0.958 11.488 1.00 96.25 112 ALA A N 1
ATOM 867 C CA . ALA A 1 112 ? -14.081 -1.123 12.196 1.00 96.25 112 ALA A CA 1
ATOM 868 C C . ALA A 1 112 ? -15.157 -0.123 11.736 1.00 96.25 112 ALA A C 1
ATOM 870 O O . ALA A 1 112 ? -16.326 -0.288 12.076 1.00 96.25 112 ALA A O 1
ATOM 871 N N . GLY A 1 113 ? -14.786 0.915 10.976 1.00 95.12 113 GLY A N 1
ATOM 872 C CA . GLY A 1 113 ? -15.688 1.998 10.583 1.00 95.12 113 GLY A CA 1
ATOM 873 C C . GLY A 1 113 ? -16.075 2.931 11.731 1.00 95.12 113 GLY A C 1
ATOM 874 O O . GLY A 1 113 ? -17.080 3.624 11.627 1.00 95.12 113 GLY A O 1
ATOM 875 N N . ARG A 1 114 ? -15.296 2.949 12.822 1.00 96.75 114 ARG A N 1
ATOM 876 C CA . ARG A 1 114 ? -15.428 3.959 13.887 1.00 96.75 114 ARG A CA 1
ATOM 877 C C . ARG A 1 114 ? -14.856 5.310 13.456 1.00 96.75 114 ARG A C 1
ATOM 879 O O . ARG A 1 114 ? -15.305 6.338 13.947 1.00 96.75 114 ARG A O 1
ATOM 886 N N . SER A 1 115 ? -13.906 5.287 12.523 1.00 96.62 115 SER A N 1
ATOM 887 C CA . SER A 1 115 ? -13.282 6.464 11.921 1.00 96.62 115 SER A CA 1
ATOM 888 C C . SER A 1 115 ? -13.457 6.442 10.401 1.00 96.62 115 SER A C 1
ATOM 890 O O . SER A 1 115 ? -13.397 5.383 9.775 1.00 96.62 115 SER A O 1
ATOM 892 N N . GLN A 1 116 ? -13.658 7.616 9.797 1.00 95.62 116 GLN A N 1
ATOM 893 C CA . GLN A 1 116 ? -13.829 7.747 8.348 1.00 95.62 116 GLN A CA 1
ATOM 894 C C . GLN A 1 116 ? -12.509 7.485 7.607 1.00 95.62 116 GLN A C 1
ATOM 896 O O . GLN A 1 116 ? -11.465 8.063 7.928 1.00 95.62 116 GLN A O 1
ATOM 901 N N . VAL A 1 117 ? -12.558 6.642 6.572 1.00 96.75 117 VAL A N 1
ATOM 902 C CA . VAL A 1 117 ? -11.406 6.377 5.701 1.00 96.75 117 VAL A CA 1
ATOM 903 C C . VAL A 1 117 ? -11.281 7.498 4.671 1.00 96.75 117 VAL A C 1
ATOM 905 O O . VAL A 1 117 ? -12.064 7.577 3.728 1.00 96.75 117 VAL A O 1
ATOM 908 N N . LYS A 1 118 ? -10.285 8.365 4.866 1.00 95.00 118 LYS A N 1
ATOM 909 C CA . LYS A 1 118 ? -9.898 9.415 3.917 1.00 95.00 118 LYS A CA 1
ATOM 910 C C . LYS A 1 118 ? -9.102 8.828 2.752 1.00 95.00 118 LYS A C 1
ATOM 912 O O . LYS A 1 118 ? -8.357 7.867 2.941 1.00 95.00 118 LYS A O 1
ATOM 917 N N . ASP A 1 119 ? -9.155 9.485 1.598 1.00 93.12 119 ASP A N 1
ATOM 918 C CA . ASP A 1 119 ? -8.416 9.076 0.393 1.00 93.12 119 ASP A CA 1
ATOM 919 C C . ASP A 1 119 ? -6.902 8.982 0.630 1.00 93.12 119 ASP A C 1
ATOM 921 O O . ASP A 1 119 ? -6.237 8.094 0.101 1.00 93.12 119 ASP A O 1
ATOM 925 N N . LEU A 1 120 ? -6.356 9.831 1.510 1.00 95.44 120 LEU A N 1
ATOM 926 C CA . LEU A 1 120 ? -4.948 9.772 1.907 1.00 95.44 120 LEU A CA 1
ATOM 927 C C . LEU A 1 120 ? -4.569 8.417 2.536 1.00 95.44 120 LEU A C 1
ATOM 929 O O . LEU A 1 120 ? -3.466 7.925 2.306 1.00 95.44 120 LEU A O 1
ATOM 933 N N . HIS A 1 121 ? -5.475 7.785 3.292 1.00 97.00 121 HIS A N 1
ATOM 934 C CA . HIS A 1 121 ? -5.226 6.463 3.873 1.00 97.00 121 HIS A CA 1
ATOM 935 C C . HIS A 1 121 ? -5.173 5.381 2.790 1.00 97.00 121 HIS A C 1
ATOM 937 O O . HIS A 1 121 ? -4.324 4.493 2.859 1.00 97.00 121 HIS A O 1
ATOM 943 N N . LEU A 1 122 ? -6.044 5.467 1.779 1.00 95.69 122 LEU A N 1
ATOM 944 C CA . LEU A 1 122 ? -6.021 4.555 0.635 1.00 95.69 122 LEU A CA 1
ATOM 945 C C . LEU A 1 122 ? -4.765 4.743 -0.206 1.00 95.69 122 LEU A C 1
ATOM 947 O O . LEU A 1 122 ? -4.122 3.761 -0.566 1.00 95.69 122 LEU A O 1
ATOM 951 N N . PHE A 1 123 ? -4.369 5.989 -0.464 1.00 94.44 123 PHE A N 1
ATOM 952 C CA . PHE A 1 123 ? -3.127 6.285 -1.167 1.00 94.44 123 PHE A CA 1
ATOM 953 C C . PHE A 1 123 ? -1.917 5.687 -0.435 1.00 94.44 123 PHE A C 1
ATOM 955 O O . PHE A 1 123 ? -1.123 4.965 -1.039 1.00 94.44 123 PHE A O 1
ATOM 962 N N . ALA A 1 124 ? -1.823 5.899 0.882 1.00 97.00 124 ALA A N 1
ATOM 963 C CA . ALA A 1 124 ? -0.767 5.315 1.705 1.00 97.00 124 ALA A CA 1
ATOM 964 C C . ALA A 1 124 ? -0.801 3.776 1.686 1.00 97.00 124 ALA A C 1
ATOM 966 O O . ALA A 1 124 ? 0.245 3.139 1.579 1.00 97.00 124 ALA A O 1
ATOM 967 N N . ALA A 1 125 ? -1.989 3.166 1.736 1.00 96.81 125 ALA A N 1
ATOM 968 C CA . ALA A 1 125 ? -2.161 1.715 1.674 1.00 96.81 125 ALA A CA 1
ATOM 969 C C . ALA A 1 125 ? -1.741 1.119 0.323 1.00 96.81 125 ALA A C 1
ATOM 971 O O . ALA A 1 125 ? -1.037 0.109 0.293 1.00 96.81 125 ALA A O 1
ATOM 972 N N . ARG A 1 126 ? -2.120 1.753 -0.790 1.00 95.50 126 ARG A N 1
ATOM 973 C CA . ARG A 1 126 ? -1.710 1.352 -2.144 1.00 95.50 126 ARG A CA 1
ATOM 974 C C . ARG A 1 126 ? -0.200 1.499 -2.333 1.00 95.50 126 ARG A C 1
ATOM 976 O O . ARG A 1 126 ? 0.445 0.586 -2.843 1.00 95.50 126 ARG A O 1
ATOM 983 N N . TYR A 1 127 ? 0.387 2.594 -1.848 1.00 94.94 127 TYR A N 1
ATOM 984 C CA . TYR A 1 127 ? 1.839 2.780 -1.860 1.00 94.94 127 TYR A CA 1
ATOM 985 C C . TYR A 1 127 ? 2.560 1.719 -1.013 1.00 94.94 127 TYR A C 1
ATOM 987 O O . TYR A 1 127 ? 3.529 1.105 -1.460 1.00 94.94 127 TYR A O 1
ATOM 995 N N . ALA A 1 128 ? 2.046 1.425 0.184 1.00 95.56 128 ALA A N 1
ATOM 996 C CA . ALA A 1 128 ? 2.563 0.362 1.040 1.00 95.56 128 ALA A CA 1
ATOM 997 C C . ALA A 1 128 ? 2.495 -1.019 0.368 1.00 95.56 128 ALA A C 1
ATOM 999 O O . ALA A 1 128 ? 3.437 -1.804 0.513 1.00 95.56 128 ALA A O 1
ATOM 1000 N N . ALA A 1 129 ? 1.420 -1.305 -0.374 1.00 93.81 129 ALA A N 1
ATOM 1001 C CA . ALA A 1 129 ? 1.262 -2.522 -1.169 1.00 93.81 129 ALA A CA 1
ATOM 1002 C C . ALA A 1 129 ? 2.340 -2.628 -2.253 1.00 93.81 129 ALA A C 1
ATOM 1004 O O . ALA A 1 129 ? 3.031 -3.643 -2.345 1.00 93.81 129 ALA A O 1
ATOM 1005 N N . PHE A 1 130 ? 2.537 -1.546 -3.008 1.00 93.69 130 PHE A N 1
ATOM 1006 C CA . PHE A 1 130 ? 3.543 -1.451 -4.061 1.00 93.69 130 PHE A CA 1
ATOM 1007 C C . PHE A 1 130 ? 4.957 -1.710 -3.529 1.00 93.69 130 PHE A C 1
ATOM 1009 O O . PHE A 1 130 ? 5.652 -2.613 -3.997 1.00 93.69 130 PHE A O 1
ATOM 1016 N N . MET A 1 131 ? 5.346 -1.002 -2.466 1.00 93.88 131 MET A N 1
ATOM 1017 C CA . MET A 1 131 ? 6.652 -1.184 -1.825 1.00 93.88 131 MET A CA 1
ATOM 1018 C C . MET A 1 1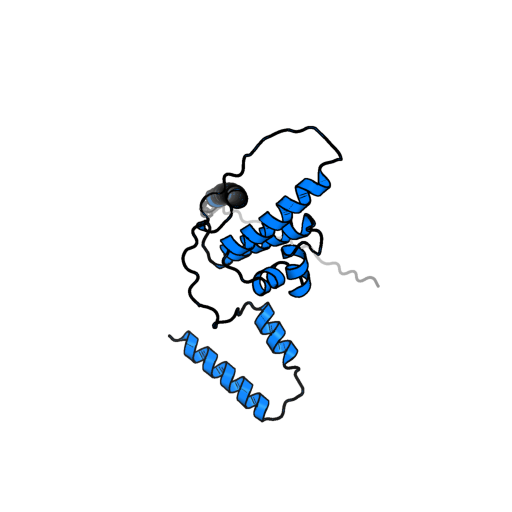31 ? 6.820 -2.587 -1.235 1.00 93.88 131 MET A C 1
ATOM 1020 O O . MET A 1 131 ? 7.915 -3.146 -1.245 1.00 93.88 131 MET A O 1
ATOM 1024 N N . HIS A 1 132 ? 5.747 -3.182 -0.708 1.00 93.88 132 HIS A N 1
ATOM 1025 C CA . HIS A 1 132 ? 5.803 -4.539 -0.176 1.00 93.88 132 HIS A CA 1
ATOM 1026 C C . HIS A 1 132 ? 6.112 -5.569 -1.263 1.00 93.88 132 HIS A C 1
ATOM 1028 O O . HIS A 1 132 ? 6.980 -6.418 -1.061 1.00 93.88 132 HIS A O 1
ATOM 1034 N N . VAL A 1 133 ? 5.446 -5.452 -2.409 1.00 93.00 133 VAL A N 1
ATOM 1035 C CA . VAL A 1 133 ? 5.631 -6.338 -3.558 1.00 93.00 133 VAL A CA 1
ATOM 1036 C C . VAL A 1 133 ? 7.009 -6.174 -4.193 1.00 93.00 133 VAL A C 1
ATOM 1038 O O . VAL A 1 133 ? 7.650 -7.185 -4.486 1.00 93.00 133 VAL A O 1
ATOM 1041 N N . ILE A 1 134 ? 7.506 -4.939 -4.328 1.00 91.38 134 ILE A N 1
ATOM 1042 C CA . ILE A 1 134 ? 8.878 -4.677 -4.793 1.00 91.38 134 ILE A CA 1
ATOM 1043 C C . ILE A 1 134 ? 9.887 -5.394 -3.896 1.00 91.38 134 ILE A C 1
ATOM 1045 O O . ILE A 1 134 ? 10.744 -6.122 -4.390 1.00 91.38 134 ILE A O 1
ATOM 1049 N N . ASN A 1 135 ? 9.738 -5.265 -2.575 1.00 92.62 135 ASN A N 1
ATOM 1050 C CA . ASN A 1 135 ? 10.646 -5.899 -1.619 1.00 92.62 135 ASN A CA 1
ATOM 1051 C C . ASN A 1 135 ? 10.581 -7.434 -1.651 1.00 92.62 135 ASN A C 1
ATOM 1053 O O . ASN A 1 135 ? 11.549 -8.097 -1.288 1.00 92.62 135 ASN A O 1
ATOM 1057 N N . MET A 1 136 ? 9.448 -8.009 -2.062 1.00 91.62 136 MET A N 1
ATOM 1058 C CA . MET A 1 136 ? 9.284 -9.456 -2.221 1.00 91.62 136 MET A CA 1
ATOM 1059 C C . MET A 1 136 ? 9.714 -9.975 -3.597 1.00 91.62 136 MET A C 1
ATOM 1061 O O . MET A 1 136 ? 9.910 -11.182 -3.742 1.00 91.62 136 MET A O 1
ATOM 1065 N N . GLY A 1 137 ? 9.818 -9.102 -4.604 1.00 90.38 137 GLY A N 1
ATOM 1066 C CA . GLY A 1 137 ? 10.032 -9.490 -5.998 1.00 90.38 137 GLY A CA 1
ATOM 1067 C C . GLY A 1 137 ? 8.863 -10.277 -6.602 1.00 90.38 137 GLY A C 1
ATOM 1068 O O . GLY A 1 137 ? 9.087 -11.133 -7.454 1.00 90.38 137 GLY A O 1
ATOM 1069 N N . ARG A 1 138 ? 7.624 -10.048 -6.137 1.00 88.69 138 ARG A N 1
ATOM 1070 C CA . ARG A 1 138 ? 6.422 -10.793 -6.567 1.00 88.69 138 ARG A CA 1
ATOM 1071 C C . ARG A 1 138 ? 5.321 -9.870 -7.070 1.00 88.69 138 ARG A C 1
ATOM 1073 O O . ARG A 1 138 ? 4.392 -9.541 -6.339 1.00 88.69 138 ARG A O 1
ATOM 1080 N N . THR A 1 139 ? 5.408 -9.469 -8.331 1.00 87.31 139 THR A N 1
ATOM 1081 C CA . THR A 1 139 ? 4.421 -8.585 -8.978 1.00 87.31 139 THR A CA 1
ATOM 1082 C C . THR A 1 139 ? 3.022 -9.201 -9.091 1.00 87.31 139 THR A C 1
ATOM 1084 O O . THR A 1 139 ? 2.040 -8.473 -9.221 1.00 87.31 139 THR A O 1
ATOM 1087 N N . ASP A 1 140 ? 2.904 -10.525 -8.969 1.00 88.12 140 ASP A N 1
ATOM 1088 C CA . ASP A 1 140 ? 1.631 -11.247 -9.062 1.00 88.12 140 ASP A CA 1
ATOM 1089 C C . ASP A 1 140 ? 0.670 -11.014 -7.892 1.00 88.12 140 ASP A C 1
ATOM 1091 O O . ASP A 1 140 ? -0.532 -11.232 -8.052 1.00 88.12 140 ASP A O 1
ATOM 1095 N N . ASP A 1 141 ? 1.169 -10.547 -6.749 1.00 88.00 141 ASP A N 1
ATOM 1096 C CA . ASP A 1 141 ? 0.350 -10.280 -5.560 1.00 88.00 141 ASP A CA 1
ATOM 1097 C C . ASP A 1 141 ? -0.264 -8.863 -5.582 1.00 88.00 141 ASP A C 1
ATOM 1099 O O . ASP A 1 141 ? -1.018 -8.477 -4.686 1.00 88.00 141 ASP A O 1
ATOM 1103 N N . LEU A 1 142 ? 0.043 -8.073 -6.617 1.00 88.31 142 LEU A N 1
ATOM 1104 C CA . LEU A 1 142 ? -0.435 -6.704 -6.759 1.00 88.31 142 LEU A CA 1
ATOM 1105 C C . LEU A 1 142 ? -1.898 -6.669 -7.257 1.00 88.31 142 LEU A C 1
ATOM 1107 O O . LEU A 1 142 ? -2.237 -7.407 -8.197 1.00 88.31 142 LEU A O 1
ATOM 1111 N N . PRO A 1 143 ? -2.752 -5.792 -6.684 1.00 86.25 143 PRO A N 1
ATOM 1112 C CA . PRO A 1 143 ? -4.056 -5.439 -7.247 1.00 86.25 143 PRO A CA 1
ATOM 1113 C C . PRO A 1 143 ? -3.961 -5.075 -8.734 1.00 86.25 143 PRO A C 1
ATOM 1115 O O . PRO A 1 143 ? -2.954 -4.519 -9.173 1.00 86.25 143 PRO A O 1
ATOM 1118 N N . SER A 1 144 ? -4.991 -5.401 -9.521 1.00 85.75 144 SER A N 1
ATOM 1119 C CA . SER A 1 144 ? -4.953 -5.254 -10.985 1.00 85.75 144 SER A CA 1
ATOM 1120 C C . SER A 1 144 ? -4.734 -3.812 -11.438 1.00 85.75 144 SER A C 1
ATOM 1122 O O . SER A 1 144 ? -3.949 -3.568 -12.343 1.00 85.75 144 SER A O 1
ATOM 1124 N N . ASP A 1 145 ? -5.369 -2.857 -10.763 1.00 84.75 145 ASP A N 1
ATOM 1125 C CA . ASP A 1 145 ? -5.214 -1.426 -11.024 1.00 84.75 145 ASP A CA 1
ATOM 1126 C C . ASP A 1 145 ? -3.767 -0.955 -10.818 1.00 84.75 145 ASP A C 1
ATOM 1128 O O . ASP A 1 145 ? -3.231 -0.198 -11.626 1.00 84.75 145 ASP A O 1
ATOM 1132 N N . LEU A 1 146 ? -3.100 -1.443 -9.771 1.00 87.38 146 LEU A N 1
ATOM 1133 C CA . LEU A 1 146 ? -1.695 -1.130 -9.517 1.00 87.38 146 LEU A CA 1
ATOM 1134 C C . LEU A 1 146 ? -0.750 -1.876 -10.464 1.00 87.38 146 LEU A C 1
ATOM 1136 O O . LEU A 1 146 ? 0.314 -1.351 -10.796 1.00 87.38 146 LEU A O 1
ATOM 1140 N N . ARG A 1 147 ? -1.123 -3.081 -10.908 1.00 89.06 147 ARG A N 1
ATOM 1141 C CA . ARG A 1 147 ? -0.339 -3.878 -11.861 1.00 89.06 147 ARG A CA 1
ATOM 1142 C C . ARG A 1 147 ? -0.243 -3.182 -13.212 1.00 89.06 147 ARG A C 1
ATOM 1144 O O . ARG A 1 147 ? 0.863 -3.028 -13.717 1.00 89.06 147 ARG A O 1
ATOM 1151 N N . ASP A 1 148 ? -1.360 -2.672 -13.721 1.00 88.69 148 ASP A N 1
ATOM 1152 C CA . ASP A 1 148 ? -1.394 -1.938 -14.989 1.00 88.69 148 ASP A CA 1
ATOM 1153 C C . ASP A 1 148 ? -0.473 -0.706 -14.952 1.00 88.69 148 ASP A C 1
ATOM 1155 O O . ASP A 1 148 ? 0.225 -0.398 -15.920 1.00 88.69 148 ASP A O 1
ATOM 1159 N N . VAL A 1 149 ? -0.441 0.003 -13.817 1.00 88.06 149 VAL A N 1
ATOM 1160 C CA . VAL A 1 149 ? 0.453 1.154 -13.613 1.00 88.06 149 VAL A CA 1
ATOM 1161 C C . VAL A 1 149 ? 1.916 0.710 -13.555 1.00 88.06 149 VAL A C 1
ATOM 1163 O O . VAL A 1 149 ? 2.769 1.338 -14.183 1.00 88.06 149 VAL A O 1
ATOM 1166 N N . ALA A 1 150 ? 2.211 -0.377 -12.838 1.00 89.88 150 ALA A N 1
ATOM 1167 C CA . ALA A 1 150 ? 3.557 -0.932 -12.731 1.00 89.88 150 ALA A CA 1
ATOM 1168 C C . ALA A 1 150 ? 4.109 -1.367 -14.097 1.00 89.88 150 ALA A C 1
ATOM 1170 O O . ALA A 1 150 ? 5.248 -1.049 -14.432 1.00 89.88 150 ALA A O 1
ATOM 1171 N N . GLU A 1 151 ? 3.292 -2.050 -14.901 1.00 90.25 151 GLU A N 1
ATOM 1172 C CA . GLU A 1 151 ? 3.651 -2.505 -16.245 1.00 90.25 151 GLU A CA 1
ATOM 1173 C C . GLU A 1 151 ? 3.894 -1.328 -17.194 1.00 90.25 151 GLU A C 1
ATOM 1175 O O . GLU A 1 151 ? 4.902 -1.302 -17.898 1.00 90.25 151 GLU A O 1
ATOM 1180 N N . ARG A 1 152 ? 3.035 -0.299 -17.162 1.00 90.00 152 ARG A N 1
ATOM 1181 C CA . ARG A 1 152 ? 3.245 0.929 -17.949 1.00 90.00 152 ARG A CA 1
ATOM 1182 C C . ARG A 1 152 ? 4.548 1.634 -17.584 1.00 90.00 152 ARG A C 1
ATOM 1184 O O . ARG A 1 152 ? 5.269 2.067 -18.477 1.00 90.00 152 ARG A O 1
ATOM 1191 N N . LEU A 1 153 ? 4.860 1.735 -16.292 1.00 90.44 153 LEU A N 1
ATOM 1192 C CA . LEU A 1 153 ? 6.127 2.310 -15.836 1.00 90.44 153 LEU A CA 1
ATOM 1193 C C . LEU A 1 153 ? 7.325 1.463 -16.278 1.00 90.44 153 LEU A C 1
ATOM 1195 O O . LEU A 1 153 ? 8.331 2.017 -16.711 1.00 90.44 153 LEU A O 1
ATOM 1199 N N . ALA A 1 154 ? 7.214 0.135 -16.218 1.00 91.44 154 ALA A N 1
ATOM 1200 C CA . ALA A 1 154 ? 8.270 -0.766 -16.669 1.00 91.44 154 ALA A CA 1
ATOM 1201 C C . ALA A 1 154 ? 8.562 -0.612 -18.172 1.00 91.44 154 ALA A C 1
ATOM 1203 O O . ALA A 1 154 ? 9.728 -0.613 -18.563 1.00 91.44 154 ALA A O 1
ATOM 1204 N N . LEU A 1 155 ? 7.529 -0.429 -19.003 1.00 94.81 155 LEU A N 1
ATOM 1205 C CA . LEU A 1 155 ? 7.694 -0.150 -20.434 1.00 94.81 155 LEU A CA 1
ATOM 1206 C C . LEU A 1 155 ? 8.446 1.167 -20.673 1.00 94.81 155 LEU A C 1
ATOM 1208 O O . LEU A 1 155 ? 9.438 1.170 -21.394 1.00 94.81 155 LEU A O 1
ATOM 1212 N N . LEU A 1 156 ? 8.048 2.252 -20.001 1.00 94.88 156 LEU A N 1
ATOM 1213 C CA . LEU A 1 156 ? 8.710 3.556 -20.141 1.00 94.88 156 LEU A CA 1
ATOM 1214 C C . LEU A 1 156 ? 10.195 3.509 -19.751 1.00 94.88 156 LEU A C 1
ATOM 1216 O O . LEU A 1 156 ? 11.035 4.090 -20.433 1.00 94.88 156 LEU A O 1
ATOM 1220 N N . LEU A 1 157 ? 10.533 2.786 -18.681 1.00 93.94 157 LEU A N 1
ATOM 1221 C CA . LEU A 1 157 ? 11.921 2.637 -18.237 1.00 93.94 157 LEU A CA 1
ATOM 1222 C C . LEU A 1 157 ? 12.768 1.802 -19.210 1.00 93.94 157 LEU A C 1
ATOM 1224 O O . LEU A 1 157 ? 13.963 2.062 -19.365 1.00 93.94 157 LEU A O 1
ATOM 1228 N N . ASN A 1 158 ? 12.171 0.807 -19.871 1.00 94.69 158 ASN A N 1
ATOM 1229 C CA . ASN A 1 158 ? 12.862 0.027 -20.898 1.00 94.69 158 ASN A CA 1
ATOM 1230 C C . ASN A 1 158 ? 13.145 0.877 -22.143 1.00 94.69 158 ASN A C 1
ATOM 1232 O O . ASN A 1 158 ? 14.272 0.848 -22.637 1.00 94.69 158 ASN A O 1
ATOM 1236 N N . ASP A 1 159 ? 12.187 1.699 -22.576 1.00 95.25 159 ASP A N 1
ATOM 1237 C CA . ASP A 1 159 ? 12.369 2.618 -23.705 1.00 95.25 159 ASP A CA 1
ATOM 1238 C C . ASP A 1 159 ? 13.521 3.610 -23.450 1.00 95.25 159 ASP A C 1
ATOM 1240 O O . ASP A 1 159 ? 14.336 3.884 -24.334 1.00 95.25 159 ASP A O 1
ATOM 1244 N N . GLU A 1 160 ? 13.635 4.141 -22.228 1.00 94.50 160 GLU A N 1
ATOM 1245 C CA . GLU A 1 160 ? 14.746 5.023 -21.843 1.00 94.50 160 GLU A CA 1
ATOM 1246 C C . GLU A 1 160 ? 16.092 4.293 -21.832 1.00 94.50 160 GLU A C 1
ATOM 1248 O O . GLU A 1 160 ? 17.115 4.843 -22.255 1.00 94.50 160 GLU A O 1
ATOM 1253 N N . LYS A 1 161 ? 16.107 3.036 -21.382 1.00 94.00 161 LYS A N 1
ATOM 1254 C CA . LYS A 1 161 ? 17.316 2.212 -21.375 1.00 94.00 161 LYS A CA 1
ATOM 1255 C C . LYS A 1 161 ? 17.816 1.926 -22.790 1.00 94.00 161 LYS A C 1
ATOM 1257 O O . LYS A 1 161 ? 19.026 1.955 -23.005 1.00 94.00 161 LYS A O 1
ATOM 1262 N N . GLU A 1 162 ? 16.924 1.684 -23.746 1.00 92.44 162 GLU A N 1
ATOM 1263 C CA . GLU A 1 162 ? 17.295 1.480 -25.152 1.00 92.44 162 GLU A CA 1
ATOM 1264 C C . GLU A 1 162 ? 17.877 2.752 -25.777 1.00 92.44 162 GLU A C 1
ATOM 1266 O O . GLU A 1 162 ? 18.919 2.693 -26.434 1.00 92.44 162 GLU A O 1
ATOM 1271 N N . ARG A 1 163 ? 17.282 3.919 -25.492 1.00 90.56 163 ARG A N 1
ATOM 1272 C CA . ARG A 1 163 ? 17.810 5.218 -25.949 1.00 90.56 163 ARG A CA 1
ATOM 1273 C C . ARG A 1 163 ? 19.204 5.511 -25.397 1.00 90.56 163 ARG A C 1
ATOM 1275 O O . ARG A 1 163 ? 20.056 6.000 -26.131 1.00 90.56 163 ARG A O 1
ATOM 1282 N N . ASN A 1 164 ? 19.445 5.187 -24.129 1.00 90.75 164 ASN A N 1
ATOM 1283 C CA . ASN A 1 164 ? 20.735 5.429 -23.481 1.00 90.75 164 ASN A CA 1
ATOM 1284 C C . ASN A 1 164 ? 21.790 4.365 -23.837 1.00 90.75 164 ASN A C 1
ATOM 1286 O O . ASN A 1 164 ? 22.979 4.667 -23.888 1.00 90.75 164 ASN A O 1
ATOM 1290 N N . GLY A 1 165 ? 21.374 3.120 -24.088 1.00 83.44 165 GLY A N 1
ATOM 1291 C CA . GLY A 1 165 ? 22.268 2.005 -24.412 1.00 83.44 165 GLY A CA 1
ATOM 1292 C C . GLY A 1 165 ? 22.794 2.018 -25.849 1.00 83.44 165 GLY A C 1
ATOM 1293 O O . GLY A 1 165 ? 23.901 1.541 -26.092 1.00 83.44 165 GLY A O 1
ATOM 1294 N N . ALA A 1 166 ? 22.049 2.597 -26.795 1.00 72.81 166 ALA A N 1
ATOM 1295 C CA . ALA A 1 166 ? 22.453 2.658 -28.201 1.00 72.81 166 ALA A CA 1
ATOM 1296 C C . ALA A 1 166 ? 23.669 3.575 -28.471 1.00 72.81 166 ALA A C 1
ATOM 1298 O O . ALA A 1 166 ? 24.288 3.451 -29.523 1.00 72.81 166 ALA A O 1
ATOM 1299 N N . GLY A 1 167 ? 24.045 4.456 -27.533 1.00 64.75 167 GLY A N 1
ATOM 1300 C CA . GLY A 1 167 ? 25.174 5.389 -27.685 1.00 64.75 167 GLY A CA 1
ATOM 1301 C C . GLY A 1 167 ? 26.500 4.957 -27.037 1.00 64.75 167 GLY A C 1
ATOM 1302 O O . GLY A 1 167 ? 27.458 5.720 -27.072 1.00 64.75 167 GLY A O 1
ATOM 1303 N N . GLY A 1 168 ? 26.572 3.779 -26.402 1.00 60.44 168 GLY A N 1
ATOM 1304 C CA . GLY A 1 168 ? 27.678 3.421 -25.495 1.00 60.44 168 GLY A CA 1
ATOM 1305 C C . GLY A 1 168 ? 28.857 2.634 -26.083 1.00 60.44 168 GLY A C 1
ATOM 1306 O O . GLY A 1 168 ? 29.859 2.477 -25.393 1.00 60.44 168 GLY A O 1
ATOM 1307 N N . ASN A 1 169 ? 28.767 2.149 -27.326 1.00 62.81 169 ASN A N 1
ATOM 1308 C CA . ASN A 1 169 ? 29.833 1.364 -27.973 1.00 62.81 169 ASN A CA 1
ATOM 1309 C C . ASN A 1 169 ? 30.436 2.061 -29.199 1.00 62.81 169 ASN A C 1
ATOM 1311 O O . ASN A 1 169 ? 31.069 1.409 -30.031 1.00 62.81 169 ASN A O 1
ATOM 1315 N N . GLU A 1 170 ? 30.289 3.380 -29.316 1.00 64.81 170 GLU A N 1
ATOM 1316 C CA . GLU A 1 170 ? 31.273 4.141 -30.079 1.00 64.81 170 GLU A CA 1
ATOM 1317 C C . GLU A 1 170 ? 32.541 4.198 -29.227 1.00 64.81 170 GLU A C 1
ATOM 1319 O O . GLU A 1 170 ? 32.816 5.164 -28.518 1.00 64.81 170 GLU A O 1
ATOM 1324 N N . GLU A 1 171 ? 33.277 3.082 -29.245 1.00 64.25 171 GLU A N 1
ATOM 1325 C CA . GLU A 1 171 ? 34.673 3.025 -28.844 1.00 64.25 171 GLU A CA 1
ATOM 1326 C C . GLU A 1 171 ? 35.333 4.267 -29.441 1.00 64.25 171 GLU A C 1
ATOM 1328 O O . GLU A 1 171 ? 35.220 4.461 -30.661 1.00 64.25 171 GLU A O 1
ATOM 1333 N N . PRO A 1 172 ? 35.909 5.160 -28.614 1.00 66.88 172 PRO A N 1
ATOM 1334 C CA . PRO A 1 172 ? 36.489 6.387 -29.110 1.00 66.88 172 PRO A CA 1
ATOM 1335 C C . PRO A 1 172 ? 37.534 5.962 -30.123 1.00 66.88 172 PRO A C 1
ATOM 1337 O O . PRO A 1 172 ? 38.588 5.444 -29.757 1.00 66.88 172 PRO A O 1
ATOM 1340 N N . ARG A 1 173 ? 37.206 6.119 -31.412 1.00 61.31 173 ARG A N 1
ATOM 1341 C CA . ARG A 1 173 ? 38.171 5.972 -32.486 1.00 61.31 173 ARG A CA 1
ATOM 1342 C C . ARG A 1 173 ? 39.204 7.010 -32.146 1.00 61.31 173 ARG A C 1
ATOM 1344 O O . ARG A 1 173 ? 38.943 8.203 -32.285 1.00 61.31 173 ARG A O 1
ATOM 1351 N N . HIS A 1 174 ? 40.304 6.525 -31.585 1.00 59.84 174 HIS A N 1
ATOM 1352 C CA . HIS A 1 174 ? 41.470 7.296 -31.246 1.00 59.84 174 HIS A CA 1
ATOM 1353 C C . HIS A 1 174 ? 41.887 7.929 -32.566 1.00 59.84 174 HIS A C 1
ATOM 1355 O O . HIS A 1 174 ? 42.488 7.296 -33.430 1.00 59.84 174 HIS A O 1
ATOM 1361 N N . SER A 1 175 ? 41.396 9.142 -32.804 1.00 63.94 175 SER A N 1
ATOM 1362 C CA . SER A 1 175 ? 41.810 9.930 -33.936 1.00 63.94 175 SER A CA 1
ATOM 1363 C C . SER A 1 175 ? 43.219 10.338 -33.570 1.00 63.94 175 SER A C 1
ATOM 1365 O O . SER A 1 175 ? 43.413 11.302 -32.823 1.00 63.94 175 SER A O 1
ATOM 1367 N N . ASP A 1 176 ? 44.183 9.553 -34.043 1.00 61.62 176 ASP A N 1
ATOM 1368 C CA . ASP A 1 176 ? 45.580 9.937 -34.193 1.00 61.62 176 ASP A CA 1
ATOM 1369 C C . ASP A 1 176 ? 45.623 11.128 -35.161 1.00 61.62 176 ASP A C 1
ATOM 1371 O O . ASP A 1 176 ? 45.963 11.037 -36.336 1.00 61.62 176 ASP A O 1
ATOM 1375 N N . GLY A 1 177 ? 45.150 12.263 -34.661 1.00 60.25 177 GLY A N 1
ATOM 1376 C CA . GLY A 1 177 ? 45.089 13.551 -35.314 1.00 60.25 177 GLY A CA 1
ATOM 1377 C C . GLY A 1 177 ? 46.122 14.440 -34.662 1.00 60.25 177 GLY A C 1
ATOM 1378 O O . GLY A 1 177 ? 45.798 15.336 -33.890 1.00 60.25 177 GLY A O 1
ATOM 1379 N N . VAL A 1 178 ? 47.380 14.134 -34.959 1.00 62.56 178 VAL A N 1
ATOM 1380 C CA . VAL A 1 178 ? 48.524 15.024 -34.798 1.00 62.56 178 VAL A CA 1
ATOM 1381 C C . VAL A 1 178 ? 48.146 16.423 -35.294 1.00 62.56 178 VAL A C 1
ATOM 1383 O O . VAL A 1 178 ? 47.929 16.615 -36.486 1.00 62.56 178 VAL A O 1
ATOM 1386 N N . ASN A 1 179 ? 48.133 17.416 -34.404 1.00 55.41 179 ASN A N 1
ATOM 1387 C CA . ASN A 1 179 ? 48.753 18.693 -34.731 1.00 55.41 179 ASN A CA 1
ATOM 1388 C C . ASN A 1 179 ? 49.174 19.460 -33.479 1.00 55.41 179 ASN A C 1
ATOM 1390 O O . ASN A 1 179 ? 48.404 20.119 -32.789 1.00 55.41 179 ASN A O 1
ATOM 1394 N N . SER A 1 180 ? 50.468 19.316 -33.235 1.00 66.31 180 SER A N 1
ATOM 1395 C CA . SER A 1 180 ? 51.384 20.243 -32.599 1.00 66.31 180 SER A CA 1
ATOM 1396 C C . SER A 1 180 ? 51.049 21.727 -32.806 1.00 66.31 180 SER A C 1
ATOM 1398 O O . SER A 1 180 ? 50.612 22.118 -33.887 1.00 66.31 180 SER A O 1
ATOM 1400 N N . ARG A 1 181 ? 51.518 22.528 -31.833 1.00 60.22 181 ARG A N 1
ATOM 1401 C CA . ARG A 1 181 ? 51.634 24.006 -31.777 1.00 60.22 181 ARG A CA 1
ATOM 1402 C C . ARG A 1 181 ? 50.402 24.652 -31.122 1.00 60.22 181 ARG A C 1
ATOM 1404 O O . ARG A 1 181 ? 49.284 24.378 -31.508 1.00 60.22 181 ARG A O 1
ATOM 1411 N N . GLU A 1 182 ? 50.512 25.488 -30.097 1.00 56.66 182 GLU A N 1
ATOM 1412 C CA . GLU A 1 182 ? 51.576 26.444 -29.822 1.00 56.66 182 GLU A CA 1
ATOM 1413 C C . GLU A 1 182 ? 51.522 26.899 -28.357 1.00 56.66 182 GLU A C 1
ATOM 1415 O O . GLU A 1 182 ? 50.465 27.088 -27.758 1.00 56.66 182 GLU A O 1
ATOM 1420 N N . SER A 1 183 ? 52.711 27.044 -27.796 1.00 67.12 183 SER A N 1
ATOM 1421 C CA . SER A 1 183 ? 53.027 27.504 -26.456 1.00 67.12 183 SER A CA 1
ATOM 1422 C C . SER A 1 183 ? 52.594 28.954 -26.232 1.00 67.12 183 SER A C 1
ATOM 1424 O O . SER A 1 183 ? 52.866 29.819 -27.061 1.00 67.12 183 SER A O 1
ATOM 1426 N N . GLY A 1 184 ? 52.050 29.260 -25.056 1.00 60.09 184 GLY A N 1
ATOM 1427 C CA . GLY A 1 184 ? 51.907 30.641 -24.600 1.00 60.09 184 GLY A CA 1
ATOM 1428 C C . GLY A 1 184 ? 51.801 30.733 -23.078 1.00 60.09 184 GLY A C 1
ATOM 1429 O O . GLY A 1 184 ? 50.762 30.362 -22.535 1.00 60.09 184 GLY A O 1
ATOM 1430 N N . PRO A 1 185 ? 52.824 31.235 -22.362 1.00 69.69 185 PRO A N 1
ATOM 1431 C CA . PRO A 1 185 ? 52.682 31.578 -20.956 1.00 69.69 185 PRO A CA 1
ATOM 1432 C C . PRO A 1 185 ? 51.966 32.929 -20.856 1.00 69.69 185 PRO A C 1
ATOM 1434 O O . PRO A 1 185 ? 52.499 33.951 -21.290 1.00 69.69 185 PRO A O 1
ATOM 1437 N N . ARG A 1 186 ? 50.762 32.968 -20.276 1.00 59.62 186 ARG A N 1
ATOM 1438 C CA . ARG A 1 186 ? 50.169 34.234 -19.826 1.00 59.62 186 ARG A CA 1
ATOM 1439 C C . ARG A 1 186 ? 50.203 34.328 -18.312 1.00 59.62 186 ARG A C 1
ATOM 1441 O O . ARG A 1 186 ? 49.392 33.745 -17.603 1.00 59.62 186 ARG A O 1
ATOM 1448 N N . SER A 1 187 ? 51.225 35.071 -17.899 1.00 62.22 187 SER A N 1
ATOM 1449 C CA . SER A 1 187 ? 51.376 35.848 -16.680 1.00 62.22 187 SER A CA 1
ATOM 1450 C C . SER A 1 187 ? 50.103 36.053 -15.859 1.00 62.22 187 SER A C 1
ATOM 1452 O O . SER A 1 187 ? 49.103 36.559 -16.359 1.00 62.22 187 SER A O 1
ATOM 1454 N N . THR A 1 188 ? 50.238 35.738 -14.570 1.00 64.50 188 THR A N 1
ATOM 1455 C CA . THR A 1 188 ? 50.212 36.713 -13.467 1.00 64.50 188 THR A CA 1
ATOM 1456 C C . THR A 1 188 ? 49.091 37.751 -13.507 1.00 64.50 188 THR A C 1
ATOM 1458 O O . THR A 1 188 ? 49.090 38.614 -14.375 1.00 64.50 188 THR A O 1
ATOM 1461 N N . THR A 1 189 ? 48.236 37.772 -12.480 1.00 67.88 189 THR A N 1
ATOM 1462 C CA . THR A 1 189 ? 48.118 38.901 -11.531 1.00 67.88 189 THR A CA 1
ATOM 1463 C C . THR A 1 189 ? 47.256 38.462 -10.344 1.00 67.88 189 THR A C 1
ATOM 1465 O O . THR A 1 189 ? 46.113 38.047 -10.508 1.00 67.88 189 THR A O 1
ATOM 1468 N N . MET A 1 190 ? 47.838 38.534 -9.145 1.00 63.19 190 MET A N 1
ATOM 1469 C CA . MET A 1 190 ? 47.135 38.465 -7.866 1.00 63.19 190 MET A CA 1
ATOM 1470 C C . MET A 1 190 ? 46.329 39.749 -7.667 1.00 63.19 190 MET A C 1
ATOM 1472 O O . MET A 1 190 ? 46.881 40.829 -7.859 1.00 63.19 190 MET A O 1
ATOM 1476 N N . GLN A 1 191 ? 45.100 39.660 -7.165 1.00 63.06 191 GLN A N 1
ATOM 1477 C CA . GLN A 1 191 ? 44.539 40.750 -6.372 1.00 63.06 191 GLN A CA 1
ATOM 1478 C C . GLN A 1 191 ? 43.619 40.186 -5.294 1.00 63.06 191 GLN A C 1
ATOM 1480 O O . GLN A 1 191 ? 42.540 39.666 -5.559 1.00 63.06 191 GLN A O 1
ATOM 1485 N N . ALA A 1 192 ? 44.130 40.262 -4.068 1.00 65.00 192 ALA A N 1
ATOM 1486 C CA . ALA A 1 192 ? 43.361 40.204 -2.845 1.00 65.00 192 ALA A CA 1
ATOM 1487 C C . ALA A 1 192 ? 42.625 41.538 -2.674 1.00 65.00 192 ALA A C 1
ATOM 1489 O O . ALA A 1 192 ? 43.222 42.596 -2.881 1.00 65.00 192 ALA A O 1
ATOM 1490 N N . ALA A 1 193 ? 41.366 41.491 -2.259 1.00 58.78 193 ALA A N 1
ATOM 1491 C CA . ALA A 1 193 ? 40.693 42.635 -1.671 1.00 58.78 193 ALA A CA 1
ATOM 1492 C C . ALA A 1 193 ? 39.814 42.145 -0.520 1.00 58.78 193 ALA A C 1
ATOM 1494 O O . ALA A 1 193 ? 39.128 41.128 -0.638 1.00 58.78 193 ALA A O 1
ATOM 1495 N N . SER A 1 194 ? 39.983 42.853 0.593 1.00 69.19 194 SER A N 1
ATOM 1496 C CA . SER A 1 194 ? 39.368 42.690 1.907 1.00 69.19 194 SER A CA 1
ATOM 1497 C C . SER A 1 194 ? 37.884 43.025 1.940 1.00 69.19 194 SER A C 1
ATOM 1499 O O . SER A 1 194 ? 37.430 43.791 1.062 1.00 69.19 194 SER A O 1
#

Sequence (194 aa):
MRHARFWTAVTLSLLALKARGVEALGLDFVFNLLFVLGYPSILNLQKTRRAGCRRAGIGTTGRLGQDFGKQELSSMDNRRELKDLRNCLGLTQSAMAAKIGLSLRGYEELEAGRSQVKDLHLFAARYAAFMHVINMGRTDDLPSDLRDVAERLALLLNDEKERNGAGGNEEPRHSDGVNSRESGPRSTTMQAAS

Secondary structure (DSSP, 8-state):
-HHHHHHHHHHHHHHHHHTTT-TTS-HHHHHHHHHHTT---SS------------------------TT-HHHHHHHHHHHHHHHHHHTT--HHHHHHHHT--HHHHHHHHHTSS---HHHHHHHHHHHHHHHHHHT-GGGS-HHHHHHHHHHHHHHHHHHHHHHTTS--------------------------

Foldseek 3Di:
DVVVVVVVVVVVVVVVVVVVVCPPDPVVVVVVVCVVVDDPDPPDPPDPDPPPPPDPDDDPDDDDDDDDPCQVVVQVVLLVLLVSLCVLLVHDLCRLCVQLVHDSVVSVCSNVVVDTRDVSSVVSSLVSSVVSCVVVVHLPSHDPVVSVVVVVVVVVVVVVCVVVVVPPPPPPPPPPDDDDDDDDDDDDDDDDDD